Protein 3LOP (pdb70)

Organism: Ralstonia nicotianae (strain ATCC BAA-1114 / GMI1000) (NCBI:txid267608)

CATH classification: 3.40.50.2300 (+1 more: 3.40.50.2300)

InterPro domains:
  IPR028081 Leucine-binding protein domain [PF13458] (44-373)
  IPR028082 Periplasmic binding protein-like I [SSF53822] (43-387)

B-factor: mean 10.68, std 7.7, range [1.0, 39.94]

Structure (mmCIF, N/CA/C/O backbone):
data_3LOP
#
_entry.id   3LOP
#
_cell.length_a   44.110
_cell.length_b   64.739
_cell.length_c   114.085
_cell.angle_alpha   90.00
_cell.angle_beta   90.00
_cell.angle_gamma   90.00
#
_symmetry.space_group_name_H-M   'P 21 21 21'
#
loop_
_entity.id
_entity.type
_entity.pdbx_descrip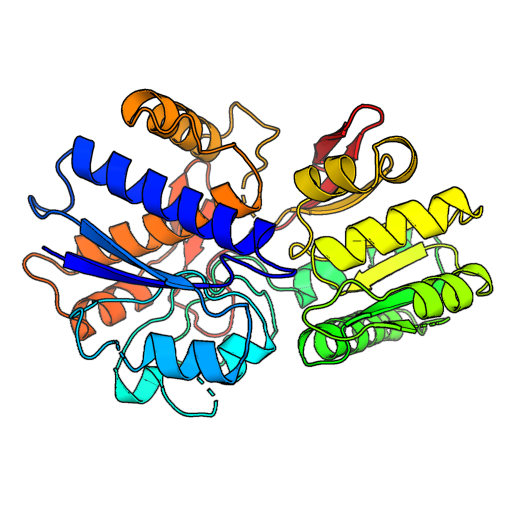tion
1 polymer 'Substrate binding periplasmic protein'
2 non-polymer LEUCINE
3 non-polymer 1,2-ETHANEDIOL
4 non-polymer 'NICKEL (II) ION'
5 non-polymer 'MAGNESIUM ION'
6 non-polymer 'MANGANESE (II) ION'
7 water water
#
loop_
_atom_site.group_PDB
_atom_site.id
_atom_site.type_symbol
_atom_site.label_atom_id
_atom_site.label_alt_id
_atom_site.label_comp_id
_atom_site.label_asym_id
_atom_site.label_entity_id
_atom_site.label_seq_id
_atom_site.pdbx_PDB_ins_code
_atom_site.Cartn_x
_atom_site.Cartn_y
_atom_site.Cartn_z
_atom_site.occupancy
_atom_site.B_iso_or_equiv
_atom_site.auth_seq_id
_atom_site.auth_comp_id
_atom_site.auth_asym_id
_atom_site.auth_atom_id
_atom_site.pdbx_PDB_model_num
ATOM 1 N N . ASP A 1 5 ? 35.280 63.763 9.061 1.00 20.59 35 ASP A N 1
ATOM 2 C CA . ASP A 1 5 ? 34.944 62.639 9.983 1.00 19.69 35 ASP A CA 1
ATOM 3 C C . ASP A 1 5 ? 36.020 61.565 9.921 1.00 17.15 35 ASP A C 1
ATOM 4 O O . ASP A 1 5 ? 36.914 61.613 9.079 1.00 18.53 35 ASP A O 1
ATOM 9 N N . ILE A 1 6 ? 35.924 60.601 10.829 1.00 13.05 36 ILE A N 1
ATOM 10 C CA . ILE A 1 6 ? 36.845 59.472 10.859 1.00 10.49 36 ILE A CA 1
ATOM 11 C C . ILE A 1 6 ? 36.000 58.320 10.329 1.00 8.22 36 ILE A C 1
ATOM 12 O O . ILE A 1 6 ? 34.976 57.976 10.919 1.00 9.29 36 ILE A O 1
ATOM 17 N N . SER A 1 7 ? 36.416 57.735 9.214 1.00 6.28 37 SER A N 1
ATOM 18 C CA . SER A 1 7 ? 35.648 56.652 8.614 1.00 6.29 37 SER A CA 1
ATOM 19 C C . SER A 1 7 ? 36.134 55.249 8.921 1.00 4.81 37 SER A C 1
ATOM 20 O O . SER A 1 7 ? 37.331 55.002 9.076 1.00 6.51 37 SER A O 1
ATOM 23 N N . VAL A 1 8 ? 35.169 54.339 9.006 1.00 4.65 38 VAL A N 1
ATOM 24 C CA . VAL A 1 8 ? 35.411 52.926 9.263 1.00 5.22 38 VAL A CA 1
ATOM 25 C C . VAL A 1 8 ? 34.545 52.190 8.245 1.00 5.24 38 VAL A C 1
ATOM 26 O O . VAL A 1 8 ? 33.426 52.619 7.957 1.00 4.56 38 VAL A O 1
ATOM 30 N N . ILE A 1 9 ? 35.053 51.098 7.686 1.00 4.20 39 ILE A N 1
ATOM 31 C CA . ILE A 1 9 ? 34.274 50.359 6.694 1.00 4.61 39 ILE A CA 1
ATOM 32 C C . ILE A 1 9 ? 33.965 48.918 7.082 1.00 4.68 39 ILE A C 1
ATOM 33 O O . ILE A 1 9 ? 34.614 48.333 7.947 1.00 4.96 39 ILE A O 1
ATOM 38 N N . GLN A 1 10 ? 32.950 48.365 6.428 1.00 5.51 40 GLN A N 1
ATOM 39 C CA . GLN A 1 10 ? 32.525 46.989 6.645 1.00 5.02 40 GLN A CA 1
ATOM 40 C C . GLN A 1 10 ? 32.069 46.391 5.325 1.00 5.36 40 GLN A C 1
ATOM 41 O O . GLN A 1 10 ? 31.385 47.049 4.545 1.00 5.47 40 GLN A O 1
ATOM 47 N N . SER A 1 11 ? 32.465 45.148 5.074 1.00 4.17 41 SER A N 1
ATOM 48 C CA . SER A 1 11 ? 32.010 44.427 3.894 1.00 2.58 41 SER A CA 1
ATOM 49 C C . SER A 1 11 ? 31.446 43.169 4.517 1.00 3.52 41 SER A C 1
ATOM 50 O O . SER A 1 11 ? 32.154 42.453 5.219 1.00 3.87 41 SER A O 1
ATOM 53 N N . LEU A 1 12 ? 30.164 42.917 4.299 1.00 2.60 42 LEU A N 1
ATOM 54 C CA . LEU A 1 12 ? 29.549 41.735 4.868 1.00 3.60 42 LEU A CA 1
ATOM 55 C C . LEU A 1 12 ? 28.266 41.387 4.132 1.00 3.01 42 LEU A C 1
ATOM 56 O O . LEU A 1 12 ? 27.785 42.159 3.298 1.00 2.64 42 LEU A O 1
ATOM 61 N N . PRO A 1 13 ? 27.703 40.207 4.419 1.00 2.90 43 PRO A N 1
ATOM 62 C CA . PRO A 1 13 ? 26.470 39.750 3.771 1.00 4.16 43 PRO A CA 1
ATOM 63 C C . PRO A 1 13 ? 25.214 40.437 4.283 1.00 5.17 43 PRO A C 1
ATOM 64 O O . PRO A 1 13 ? 24.785 40.193 5.410 1.00 5.31 43 PRO A O 1
ATOM 68 N N . LEU A 1 14 ? 24.624 41.287 3.450 1.00 4.85 44 LEU A N 1
ATOM 69 C CA . LEU A 1 14 ? 23.398 41.979 3.825 1.00 5.27 44 LEU A CA 1
ATOM 70 C C . LEU A 1 14 ? 22.213 41.348 3.094 1.00 7.33 44 LEU A C 1
ATOM 71 O O . LEU A 1 14 ? 21.057 41.658 3.373 1.00 8.40 44 LEU A O 1
ATOM 76 N N . SER A 1 15 ? 22.519 40.449 2.162 1.00 6.34 45 SER A N 1
ATOM 77 C CA . SER A 1 15 ? 21.502 39.719 1.413 1.00 7.14 45 SER A CA 1
ATOM 78 C C . SER A 1 15 ? 22.036 38.303 1.208 1.00 7.16 45 SER A C 1
ATOM 79 O O . SER A 1 15 ? 23.225 38.046 1.412 1.00 8.00 45 SER A O 1
ATOM 82 N N . GLY A 1 16 ? 21.164 37.381 0.823 1.00 7.37 46 GLY A N 1
ATOM 83 C CA . GLY A 1 16 ? 21.611 36.016 0.619 1.00 6.42 46 GLY A CA 1
ATOM 84 C C . GLY A 1 16 ? 21.501 35.171 1.874 1.00 5.96 46 GLY A C 1
ATOM 85 O O . GLY A 1 16 ? 20.953 35.607 2.889 1.00 6.74 46 GLY A O 1
ATOM 86 N N . SER A 1 17 ? 22.044 33.959 1.804 1.00 6.14 47 SER A N 1
ATOM 87 C CA . SER A 1 17 ? 21.992 33.006 2.908 1.00 6.89 47 SER A CA 1
ATOM 88 C C . SER A 1 17 ? 22.560 33.485 4.240 1.00 6.05 47 SER A C 1
ATOM 89 O O . SER A 1 17 ? 22.109 33.056 5.305 1.00 7.05 47 SER A O 1
ATOM 92 N N . GLN A 1 18 ? 23.547 34.371 4.179 1.00 5.27 48 GLN A N 1
ATOM 93 C CA . GLN A 1 18 ? 24.192 34.892 5.379 1.00 5.01 48 GLN A CA 1
ATOM 94 C C . GLN A 1 18 ? 23.699 36.268 5.810 1.00 5.09 48 GLN A C 1
ATOM 95 O O . GLN A 1 18 ? 24.276 36.877 6.708 1.00 5.18 48 GLN A O 1
ATOM 101 N N . ALA A 1 19 ? 22.631 36.749 5.181 1.00 5.72 49 ALA A N 1
ATOM 102 C CA . ALA A 1 19 ? 22.083 38.066 5.499 1.00 6.66 49 ALA A CA 1
ATOM 103 C C . ALA A 1 19 ? 21.793 38.283 6.981 1.00 6.12 49 ALA A C 1
ATOM 104 O O . ALA A 1 19 ? 22.082 39.350 7.523 1.00 6.69 49 ALA A O 1
ATOM 106 N N . VAL A 1 20 ? 21.222 37.282 7.641 1.00 6.98 50 VAL A N 1
ATOM 107 C CA . VAL A 1 20 ? 20.895 37.420 9.054 1.00 7.94 50 VAL A CA 1
ATOM 108 C C . VAL A 1 20 ? 22.133 37.745 9.887 1.00 6.80 50 VAL A C 1
ATOM 109 O O . VAL A 1 20 ? 22.092 38.599 10.775 1.00 8.13 50 VAL A O 1
ATOM 113 N N . THR A 1 21 ? 23.237 37.074 9.581 1.00 6.82 51 THR A N 1
ATOM 114 C CA . THR A 1 21 ? 24.486 37.284 10.302 1.00 6.24 51 THR A CA 1
ATOM 115 C C . THR A 1 21 ? 25.121 38.637 9.979 1.00 5.32 51 THR A C 1
ATOM 116 O O . THR A 1 21 ? 25.505 39.383 10.887 1.00 5.14 51 THR A O 1
ATOM 120 N N . GLY A 1 22 ? 25.224 38.954 8.693 1.00 5.28 52 GLY A N 1
ATOM 121 C CA . GLY A 1 22 ? 25.814 40.220 8.294 1.00 3.49 52 GLY A CA 1
ATOM 122 C C . GLY A 1 22 ? 25.039 41.418 8.813 1.00 3.31 52 GLY A C 1
ATOM 123 O O . GLY A 1 22 ? 25.632 42.389 9.285 1.00 3.05 52 GLY A O 1
ATOM 124 N N . ARG A 1 23 ? 23.714 41.358 8.723 1.00 3.20 53 ARG A N 1
ATOM 125 C CA . ARG A 1 23 ? 22.882 42.460 9.192 1.00 3.63 53 ARG A CA 1
ATOM 126 C C . ARG A 1 23 ? 23.076 42.691 10.684 1.00 3.41 53 ARG A C 1
ATOM 127 O O . ARG A 1 23 ? 23.101 43.833 11.138 1.00 4.29 53 ARG A O 1
ATOM 135 N N . ALA A 1 24 ? 23.217 41.609 11.447 1.00 4.54 54 ALA A N 1
ATOM 136 C CA . ALA A 1 24 ? 23.397 41.719 12.894 1.00 4.06 54 ALA A CA 1
ATOM 137 C C . ALA A 1 24 ? 24.738 42.352 13.257 1.00 3.22 54 ALA A C 1
ATOM 138 O O . ALA A 1 24 ? 24.807 43.208 14.141 1.00 3.75 54 ALA A O 1
ATOM 140 N N . LEU A 1 25 ? 25.802 41.927 12.585 1.00 2.72 55 LEU A N 1
ATOM 141 C CA . LEU A 1 25 ? 27.122 42.486 12.853 1.00 2.66 55 LEU A CA 1
ATOM 142 C C . LEU A 1 25 ? 27.130 43.973 12.507 1.00 2.92 55 LEU A C 1
ATOM 143 O O . LEU A 1 25 ? 27.672 44.790 13.250 1.00 4.64 55 LEU A O 1
ATOM 148 N N . ASN A 1 26 ? 26.522 44.325 11.377 1.00 3.61 56 ASN A N 1
ATOM 149 C CA . ASN A 1 26 ? 26.461 45.723 10.979 1.00 3.53 56 ASN A CA 1
ATOM 150 C C . ASN A 1 26 ? 25.605 46.521 11.961 1.00 4.27 56 ASN A C 1
ATOM 151 O O . ASN A 1 26 ? 25.962 47.634 12.343 1.00 4.09 56 ASN A O 1
ATOM 156 N N . ALA A 1 27 ? 24.477 45.951 12.371 1.00 3.66 57 ALA A N 1
ATOM 157 C CA . ALA A 1 27 ? 23.591 46.634 13.307 1.00 3.35 57 ALA A CA 1
ATOM 158 C C . ALA A 1 27 ? 24.296 46.923 14.629 1.00 3.67 57 ALA A C 1
ATOM 159 O O . ALA A 1 27 ? 24.132 47.997 15.205 1.00 3.84 57 ALA A O 1
ATOM 161 N N . GLY A 1 28 ? 25.072 45.961 15.113 1.00 3.15 58 GLY A N 1
ATOM 162 C CA . GLY A 1 28 ? 25.777 46.162 16.364 1.00 2.70 58 GLY A CA 1
ATOM 163 C C . GLY A 1 28 ? 26.856 47.223 16.270 1.00 3.31 58 GLY A C 1
ATOM 164 O O . GLY A 1 28 ? 27.014 48.041 17.175 1.00 2.76 58 GLY A O 1
ATOM 165 N N . ALA A 1 29 ? 27.605 47.214 15.174 1.00 4.02 59 ALA A N 1
ATOM 166 C CA . ALA A 1 29 ? 28.668 48.195 14.991 1.00 3.21 59 ALA A CA 1
ATOM 167 C C . ALA A 1 29 ? 28.073 49.586 14.791 1.00 4.17 59 ALA A C 1
ATOM 168 O O . ALA A 1 29 ? 28.546 50.566 15.372 1.00 4.85 59 ALA A O 1
ATOM 170 N N . ARG A 1 30 ? 27.033 49.668 13.968 1.00 3.87 60 ARG A N 1
ATOM 171 C CA . ARG A 1 30 ? 26.377 50.940 13.698 1.00 4.72 60 ARG A CA 1
ATOM 172 C C . ARG A 1 30 ? 25.795 51.487 14.997 1.00 3.99 60 ARG A C 1
ATOM 173 O O . ARG A 1 30 ? 25.877 52.686 15.270 1.00 5.63 60 ARG A O 1
ATOM 181 N N . LEU A 1 31 ? 25.214 50.604 15.802 1.00 3.00 61 LEU A N 1
ATOM 182 C CA . LEU A 1 31 ? 24.638 51.028 17.069 1.00 3.46 61 LEU A CA 1
ATOM 183 C C . LEU A 1 31 ? 25.716 51.628 17.960 1.00 3.43 61 LEU A C 1
ATOM 184 O O . LEU A 1 31 ? 25.529 52.701 18.541 1.00 3.53 61 LEU A O 1
ATOM 189 N N . TYR A 1 32 ? 26.850 50.942 18.076 1.00 2.53 62 TYR A N 1
ATOM 190 C CA . TYR A 1 32 ? 27.902 51.470 18.927 1.00 2.70 62 TYR A CA 1
ATOM 191 C C . TYR A 1 32 ? 28.395 52.832 18.453 1.00 3.37 62 TYR A C 1
ATOM 192 O O . TYR A 1 32 ? 28.554 53.752 19.254 1.00 3.32 62 TYR A O 1
ATOM 201 N N . PHE A 1 33 ? 28.642 52.971 17.156 1.00 3.57 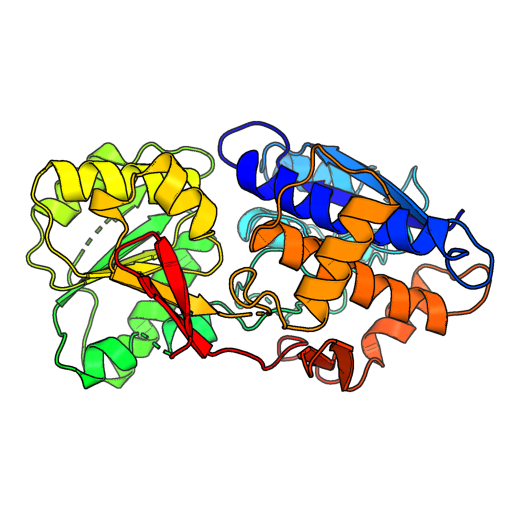63 PHE A N 1
ATOM 202 C CA . PHE A 1 33 ? 29.129 54.246 16.654 1.00 3.40 63 PHE A CA 1
ATOM 203 C C . PHE A 1 33 ? 28.093 55.361 16.770 1.00 4.32 63 PHE A C 1
ATOM 204 O O . PHE A 1 33 ? 28.450 56.499 17.058 1.00 4.42 63 PHE A O 1
ATOM 212 N N . ASP A 1 34 ? 26.816 55.049 16.562 1.00 4.38 64 ASP A N 1
ATOM 213 C CA . ASP A 1 34 ? 25.782 56.075 16.705 1.00 4.73 64 ASP A CA 1
ATOM 214 C C . ASP A 1 34 ? 25.749 56.521 18.166 1.00 4.40 64 ASP A C 1
ATOM 215 O O . ASP A 1 34 ? 25.602 57.700 18.463 1.00 5.23 64 ASP A O 1
ATOM 220 N N . TRP A 1 35 ? 25.888 55.555 19.069 1.00 4.06 65 TRP A N 1
ATOM 221 C CA . TRP A 1 35 ? 25.898 55.794 20.514 1.00 3.27 65 TRP A CA 1
ATOM 222 C C . TRP A 1 35 ? 27.107 56.658 20.877 1.00 3.95 65 TRP A C 1
ATOM 223 O O . TRP A 1 35 ? 26.988 57.642 21.618 1.00 4.12 65 TRP A O 1
ATOM 234 N N . LEU A 1 36 ? 28.266 56.303 20.332 1.00 3.20 66 LEU A N 1
ATOM 235 C CA . LEU A 1 36 ? 29.492 57.051 20.580 1.00 4.89 66 LEU A CA 1
ATOM 236 C C . LEU A 1 36 ? 29.320 58.487 20.088 1.00 4.90 66 LEU A C 1
ATOM 237 O O . LEU A 1 36 ? 29.712 59.441 20.766 1.00 5.45 66 LEU A O 1
ATOM 242 N N . ASN A 1 37 ? 28.739 58.639 18.902 1.00 4.47 67 ASN A N 1
ATOM 243 C CA . ASN A 1 37 ? 28.513 59.966 18.364 1.00 5.06 67 ASN A CA 1
ATOM 244 C C . ASN A 1 37 ? 27.521 60.740 19.239 1.00 5.97 67 ASN A C 1
ATOM 245 O O . ASN A 1 37 ? 27.689 61.907 19.484 1.00 6.59 67 ASN A O 1
ATOM 250 N N . LEU A 1 38 ? 26.481 60.110 19.745 1.00 4.57 68 LEU A N 1
ATOM 251 C CA . LEU A 1 38 ? 25.573 60.870 20.596 1.00 7.36 68 LEU A CA 1
ATOM 252 C C . LEU A 1 38 ? 26.303 61.404 21.832 1.00 6.72 68 LEU A C 1
ATOM 253 O O . LEU A 1 38 ? 25.931 62.437 22.402 1.00 8.65 68 LEU A O 1
ATOM 258 N N . ASN A 1 39 ? 27.343 60.686 22.243 1.00 6.89 69 ASN A N 1
ATOM 259 C CA . ASN A 1 39 ? 28.117 61.050 23.419 1.00 6.38 69 ASN A CA 1
ATOM 260 C C . ASN A 1 39 ? 29.302 61.954 23.125 1.00 7.71 69 ASN A C 1
ATOM 261 O O . ASN A 1 39 ? 30.157 62.147 23.981 1.00 9.67 69 ASN A O 1
ATOM 266 N N . GLY A 1 40 ? 29.376 62.504 21.921 1.00 6.92 70 GLY A N 1
ATOM 267 C CA . GLY A 1 40 ? 30.491 63.390 21.642 1.00 7.01 70 GLY A CA 1
ATOM 268 C C . GLY A 1 40 ? 31.541 62.881 20.675 1.00 8.05 70 GLY A C 1
ATOM 269 O O . GLY A 1 40 ? 32.464 63.618 20.325 1.00 8.34 70 GLY A O 1
ATOM 270 N N . GLY A 1 41 ? 31.400 61.630 20.238 1.00 7.45 71 GLY A N 1
ATOM 271 C CA . GLY A 1 41 ? 32.334 61.058 19.280 1.00 8.99 71 GLY A CA 1
ATOM 272 C C . GLY A 1 41 ? 33.674 60.766 19.884 1.00 9.38 71 GLY A C 1
ATOM 273 O O . GLY A 1 41 ? 33.758 60.452 21.064 1.00 11.11 71 GLY A O 1
ATOM 274 N N . ILE A 1 42 ? 34.721 60.865 19.076 1.00 10.27 72 ILE A N 1
ATOM 275 C CA . ILE A 1 42 ? 36.069 60.606 19.558 1.00 12.93 72 ILE A CA 1
ATOM 276 C C . ILE A 1 42 ? 36.905 61.870 19.436 1.00 14.08 72 ILE A C 1
ATOM 277 O O . ILE A 1 42 ? 37.168 62.346 18.333 1.00 13.83 72 ILE A O 1
ATOM 282 N N . ASN A 1 43 ? 37.321 62.404 20.578 1.00 17.28 73 ASN A N 1
ATOM 283 C CA . ASN A 1 43 ? 38.122 63.621 20.607 1.00 19.44 73 ASN A CA 1
ATOM 284 C C . ASN A 1 43 ? 37.425 64.708 19.788 1.00 18.92 73 ASN A C 1
ATOM 285 O O . ASN A 1 43 ? 38.064 65.454 19.048 1.00 20.36 73 ASN A O 1
ATOM 290 N N . GLY A 1 44 ? 36.102 64.774 19.924 1.00 17.99 74 GLY A N 1
ATOM 291 C CA . GLY A 1 44 ? 35.320 65.768 19.210 1.00 17.03 74 GLY A CA 1
ATOM 292 C C . GLY A 1 44 ? 35.086 65.468 17.741 1.00 16.58 74 GLY A C 1
ATOM 293 O O . GLY A 1 44 ? 34.556 66.304 17.011 1.00 17.83 74 GLY A O 1
ATOM 294 N N . GLU A 1 45 ? 35.470 64.277 17.298 1.00 14.28 75 GLU A N 1
ATOM 295 C CA . GLU A 1 45 ? 35.289 63.915 15.900 1.00 13.69 75 GLU A CA 1
ATOM 296 C C . GLU A 1 45 ? 34.173 62.893 15.705 1.00 11.42 75 GLU A C 1
ATOM 297 O O . GLU A 1 45 ? 33.990 61.996 16.526 1.00 9.84 75 GLU A O 1
ATOM 303 N N . THR A 1 46 ? 33.428 63.053 14.615 1.00 10.25 76 THR A N 1
ATOM 304 C CA . THR A 1 46 ? 32.320 62.163 14.272 1.00 9.00 76 THR A CA 1
ATOM 305 C C . THR A 1 46 ? 32.848 60.913 13.585 1.00 9.33 76 THR A C 1
ATOM 306 O O . THR A 1 46 ? 33.705 60.997 12.707 1.00 10.22 76 THR A O 1
ATOM 310 N N . ILE A 1 47 ? 32.324 59.756 13.974 1.00 7.97 77 ILE A N 1
ATOM 311 C CA . ILE A 1 47 ? 32.734 58.508 13.350 1.00 8.18 77 ILE A CA 1
ATOM 312 C C . ILE A 1 47 ? 31.698 58.157 12.290 1.00 7.09 77 ILE A C 1
ATOM 313 O O . ILE A 1 47 ? 30.496 58.220 12.540 1.00 8.97 77 ILE A O 1
ATOM 318 N N . ARG A 1 48 ? 32.168 57.816 11.096 1.00 5.62 78 ARG A N 1
ATOM 319 C CA . ARG A 1 48 ? 31.269 57.439 10.017 1.00 6.92 78 ARG A CA 1
ATOM 320 C C . ARG A 1 48 ? 31.543 55.998 9.631 1.00 6.18 78 ARG A C 1
ATOM 321 O O . ARG A 1 48 ? 32.666 55.651 9.269 1.00 7.80 78 ARG A O 1
ATOM 329 N N . LEU A 1 49 ? 30.518 55.160 9.726 1.00 4.92 79 LEU A N 1
ATOM 330 C CA . LEU A 1 49 ? 30.646 53.757 9.354 1.00 5.22 79 LEU A CA 1
ATOM 331 C C . LEU A 1 49 ? 30.009 53.567 7.990 1.00 5.29 79 LEU A C 1
ATOM 332 O O . LEU A 1 49 ? 28.841 53.901 7.792 1.00 5.99 79 LEU A O 1
ATOM 337 N N . VAL A 1 50 ? 30.787 53.043 7.049 1.00 4.70 80 VAL A N 1
ATOM 338 C CA . VAL A 1 50 ? 30.305 52.792 5.699 1.00 4.98 80 VAL A CA 1
ATOM 339 C C . VAL A 1 50 ? 30.303 51.281 5.503 1.00 4.54 80 VAL A C 1
ATOM 340 O O . VAL A 1 50 ? 31.317 50.618 5.719 1.00 5.98 80 VAL A O 1
ATOM 344 N N . ALA A 1 51 ? 29.164 50.735 5.098 1.00 3.93 81 ALA A N 1
ATOM 345 C CA . ALA A 1 51 ? 29.053 49.298 4.892 1.00 4.66 81 ALA A CA 1
ATOM 346 C C . ALA A 1 51 ? 28.682 48.971 3.454 1.00 4.07 81 ALA A C 1
ATOM 347 O O . ALA A 1 51 ? 28.121 49.805 2.745 1.00 4.01 81 ALA A O 1
ATOM 349 N N . ARG A 1 52 ? 29.016 47.760 3.020 1.00 4.54 82 ARG A N 1
ATOM 350 C CA . ARG A 1 52 ? 28.681 47.330 1.670 1.00 3.40 82 ARG A CA 1
ATOM 351 C C . ARG A 1 52 ? 28.420 45.836 1.659 1.00 3.30 82 ARG A C 1
ATOM 352 O O . ARG A 1 52 ? 29.155 45.047 2.255 1.00 3.48 82 ARG A O 1
ATOM 360 N N . ASP A 1 53 ? 27.346 45.468 0.977 1.00 3.40 83 ASP A N 1
ATOM 361 C CA . ASP A 1 53 ? 26.917 44.085 0.856 1.00 3.18 83 ASP A CA 1
ATOM 362 C C . ASP A 1 53 ? 27.850 43.306 -0.069 1.00 3.72 83 ASP A C 1
ATOM 363 O O . ASP A 1 53 ? 28.130 43.751 -1.180 1.00 3.88 83 ASP A O 1
ATOM 368 N N . ASP A 1 54 ? 28.358 42.166 0.396 1.00 3.61 84 ASP A N 1
ATOM 369 C CA . ASP A 1 54 ? 29.198 41.337 -0.460 1.00 3.92 84 ASP A CA 1
ATOM 370 C C . ASP A 1 54 ? 28.526 39.996 -0.746 1.00 4.74 84 ASP A C 1
ATOM 371 O O . ASP A 1 54 ? 29.066 39.179 -1.488 1.00 4.88 84 ASP A O 1
ATOM 376 N N . GLU A 1 55 ? 27.340 39.786 -0.171 1.00 4.96 85 GLU A N 1
ATOM 377 C CA . GLU A 1 55 ? 26.579 38.548 -0.375 1.00 6.64 85 GLU A CA 1
ATOM 378 C C . GLU A 1 55 ? 27.419 37.327 -0.003 1.00 6.79 85 GLU A C 1
ATOM 379 O O . GLU A 1 55 ? 27.120 36.205 -0.409 1.00 7.28 85 GLU A O 1
ATOM 385 N N . GLN A 1 56 ? 28.449 37.566 0.804 1.00 5.96 86 GLN A N 1
ATOM 386 C CA . GLN A 1 56 ? 29.418 36.557 1.232 1.00 5.82 86 GLN A CA 1
ATOM 387 C C . GLN A 1 56 ? 30.150 35.938 0.042 1.00 6.56 86 GLN A C 1
ATOM 388 O O . GLN A 1 56 ? 30.720 34.853 0.144 1.00 6.19 86 GLN A O 1
ATOM 394 N N . LYS A 1 57 ? 30.124 36.631 -1.091 1.00 6.38 87 LYS A N 1
ATOM 395 C CA . LYS A 1 57 ? 30.832 36.159 -2.274 1.00 6.30 87 LYS A CA 1
ATOM 396 C C . LYS A 1 57 ? 32.283 36.585 -2.087 1.00 5.84 87 LYS A C 1
ATOM 397 O O . LYS A 1 57 ? 32.578 37.765 -1.921 1.00 6.32 87 LYS A O 1
ATOM 403 N N . ILE A 1 58 ? 33.187 35.612 -2.099 1.00 5.98 88 ILE A N 1
ATOM 404 C CA . ILE A 1 58 ? 34.604 35.877 -1.882 1.00 5.91 88 ILE A CA 1
ATOM 405 C C . ILE A 1 58 ? 35.186 37.003 -2.737 1.00 6.35 88 ILE A C 1
ATOM 406 O O . ILE A 1 58 ? 35.849 37.906 -2.215 1.00 5.78 88 ILE A O 1
ATOM 411 N N . GLU A 1 59 ? 34.943 36.955 -4.043 1.00 6.05 89 GLU A N 1
ATOM 412 C CA . GLU A 1 59 ? 35.462 37.983 -4.937 1.00 8.21 89 GLU A CA 1
ATOM 413 C C . GLU A 1 59 ? 34.862 39.355 -4.655 1.00 6.57 89 GLU A C 1
ATOM 414 O O . GLU A 1 59 ? 35.528 40.376 -4.842 1.00 6.94 89 GLU A O 1
ATOM 420 N N . GLN A 1 60 ? 33.609 39.383 -4.210 1.00 5.48 90 GLN A N 1
ATOM 421 C CA . GLN A 1 60 ? 32.953 40.654 -3.923 1.00 5.11 90 GLN A CA 1
ATOM 422 C C . GLN A 1 60 ? 33.490 41.270 -2.634 1.00 4.27 90 GLN A C 1
ATOM 423 O O . GLN A 1 60 ? 33.534 42.489 -2.504 1.00 5.40 90 GLN A O 1
ATOM 429 N N . THR A 1 61 ? 33.901 40.436 -1.681 1.00 3.99 91 THR A N 1
ATOM 430 C CA . THR A 1 61 ? 34.464 40.962 -0.441 1.00 3.06 91 THR A CA 1
ATOM 431 C C . THR A 1 61 ? 35.753 41.689 -0.822 1.00 3.88 91 THR A C 1
ATOM 432 O O . THR A 1 61 ? 36.015 42.808 -0.372 1.00 3.84 91 THR A O 1
ATOM 436 N N . VAL A 1 62 ? 36.550 41.039 -1.666 1.00 4.28 92 VAL A N 1
ATOM 437 C CA . VAL A 1 62 ? 37.808 41.613 -2.129 1.00 4.44 92 VAL A CA 1
ATOM 438 C C . VAL A 1 62 ? 37.566 42.942 -2.840 1.00 4.92 92 VAL A C 1
ATOM 439 O O . VAL A 1 62 ? 38.206 43.943 -2.523 1.00 5.67 92 VAL A O 1
ATOM 443 N N . ARG A 1 63 ? 36.638 42.959 -3.792 1.00 4.33 93 ARG A N 1
ATOM 444 C CA . ARG A 1 63 ? 36.352 44.189 -4.520 1.00 5.61 93 ARG A CA 1
ATOM 445 C C . ARG A 1 63 ? 35.824 45.286 -3.601 1.00 4.90 93 ARG A C 1
ATOM 446 O O . ARG A 1 63 ? 36.246 46.440 -3.696 1.00 5.86 93 ARG A O 1
ATOM 454 N N . ASN A 1 64 ? 34.905 44.926 -2.709 1.00 4.10 94 ASN A N 1
ATOM 455 C CA . ASN A 1 64 ? 34.335 45.896 -1.781 1.00 4.51 94 ASN A CA 1
ATOM 456 C C . ASN A 1 64 ? 35.398 46.577 -0.931 1.00 3.94 94 ASN A C 1
ATOM 457 O O . ASN A 1 64 ? 35.446 47.804 -0.847 1.00 4.88 94 ASN A O 1
ATOM 462 N N . VAL A 1 65 ? 36.254 45.780 -0.299 1.00 3.80 95 VAL A N 1
ATOM 463 C CA . VAL A 1 65 ? 37.283 46.347 0.558 1.00 4.42 95 VAL A CA 1
ATOM 464 C C . VAL A 1 65 ? 38.258 47.235 -0.206 1.00 4.47 95 VAL A C 1
ATOM 465 O O . VAL A 1 65 ? 38.582 48.328 0.245 1.00 5.47 95 VAL A O 1
ATOM 469 N N . ARG A 1 66 ? 38.715 46.778 -1.367 1.00 4.43 96 ARG A N 1
ATOM 470 C CA . ARG A 1 66 ? 39.641 47.580 -2.160 1.00 5.55 96 ARG A CA 1
ATOM 471 C C . ARG A 1 66 ? 38.981 48.899 -2.567 1.00 7.09 96 ARG A C 1
ATOM 472 O O . ARG A 1 66 ? 39.580 49.966 -2.426 1.00 6.85 96 ARG A O 1
ATOM 480 N N . ASP A 1 67 ? 37.750 48.825 -3.067 1.00 6.72 97 ASP A N 1
ATOM 481 C CA . ASP A 1 67 ? 37.031 50.030 -3.475 1.00 8.54 97 ASP A CA 1
ATOM 482 C C . ASP A 1 67 ? 36.815 50.995 -2.312 1.00 7.99 97 ASP A C 1
ATOM 483 O O . ASP A 1 67 ? 37.104 52.189 -2.426 1.00 8.28 97 ASP A O 1
ATOM 496 N N . ALA A 1 69 ? 38.425 51.165 0.534 1.00 6.46 99 ALA A N 1
ATOM 497 C CA . ALA A 1 69 ? 39.685 51.636 1.101 1.00 8.64 99 ALA A CA 1
ATOM 498 C C . ALA A 1 69 ? 40.221 52.839 0.337 1.00 11.01 99 ALA A C 1
ATOM 499 O O . ALA A 1 69 ? 40.948 53.666 0.886 1.00 12.62 99 ALA A O 1
ATOM 501 N N . ARG A 1 70 ? 39.854 52.935 -0.935 1.00 9.48 100 ARG A N 1
ATOM 502 C CA . ARG A 1 70 ? 40.322 54.025 -1.779 1.00 11.02 100 ARG A CA 1
ATOM 503 C C . ARG A 1 70 ? 39.420 55.250 -1.791 1.00 11.63 100 ARG A C 1
ATOM 504 O O . ARG A 1 70 ? 39.903 56.381 -1.850 1.00 13.55 100 ARG A O 1
ATOM 512 N N . VAL A 1 71 ? 38.114 55.026 -1.726 1.00 10.22 101 VAL A N 1
ATOM 513 C CA . VAL A 1 71 ? 37.150 56.118 -1.775 1.00 12.29 101 VAL A CA 1
ATOM 514 C C . VAL A 1 71 ? 36.682 56.674 -0.432 1.00 12.24 101 VAL A C 1
ATOM 515 O O . VAL A 1 71 ? 36.473 57.882 -0.298 1.00 13.62 101 VAL A O 1
ATOM 519 N N . ASP A 1 72 ? 36.525 55.810 0.563 1.00 12.12 102 ASP A N 1
ATOM 520 C CA . ASP A 1 72 ? 36.032 56.261 1.860 1.00 13.32 102 ASP A CA 1
ATOM 521 C C . ASP A 1 72 ? 37.058 56.696 2.905 1.00 14.96 102 ASP A C 1
ATOM 522 O O . ASP A 1 72 ? 36.685 57.046 4.024 1.00 15.20 102 ASP A O 1
ATOM 527 N N . ASN A 1 73 ? 38.338 56.685 2.544 1.00 16.68 103 ASN A N 1
ATOM 528 C CA . ASN A 1 73 ? 39.405 57.091 3.465 1.00 17.75 103 ASN A CA 1
ATOM 529 C C . ASN A 1 73 ? 39.231 56.502 4.868 1.00 15.59 103 ASN A C 1
ATOM 530 O O . ASN A 1 73 ? 39.290 57.224 5.863 1.00 16.55 103 ASN A O 1
ATOM 535 N N . PRO A 1 74 ? 39.021 55.183 4.969 1.00 13.38 104 PRO A N 1
ATOM 536 C CA . PRO A 1 74 ? 38.843 54.566 6.286 1.00 10.67 104 PRO A CA 1
ATOM 537 C C . PRO A 1 74 ? 40.147 54.342 7.043 1.00 9.74 104 PRO A C 1
ATOM 538 O O . PRO A 1 74 ? 41.214 54.223 6.441 1.00 9.81 104 PRO A O 1
ATOM 542 N N . VAL A 1 75 ? 40.055 54.282 8.368 1.00 7.46 105 VAL A N 1
ATOM 543 C CA . VAL A 1 75 ? 41.229 54.030 9.191 1.00 6.15 105 VAL A CA 1
ATOM 544 C C . VAL A 1 75 ? 41.277 52.551 9.559 1.00 4.50 105 VAL A C 1
ATOM 545 O O . VAL A 1 75 ? 42.291 52.055 10.039 1.00 4.45 105 VAL A O 1
ATOM 549 N N . ALA A 1 76 ? 40.175 51.846 9.321 1.00 4.24 106 ALA A N 1
ATOM 550 C CA . ALA A 1 76 ? 40.109 50.425 9.632 1.00 4.05 106 ALA A CA 1
ATOM 551 C C . ALA A 1 76 ? 38.878 49.762 9.025 1.00 4.17 106 ALA A C 1
ATOM 552 O O . ALA A 1 76 ? 37.935 50.438 8.603 1.00 4.62 106 ALA A O 1
ATOM 554 N N . LEU A 1 77 ? 38.919 48.432 8.985 1.00 2.31 107 LEU A N 1
ATOM 555 C CA . LEU A 1 77 ? 37.848 47.581 8.467 1.00 3.90 107 LEU A CA 1
ATOM 556 C C . LEU A 1 77 ? 37.329 46.739 9.637 1.00 5.22 107 LEU A C 1
ATOM 557 O O . LEU A 1 77 ? 38.115 46.270 10.461 1.00 5.78 107 LEU A O 1
ATOM 562 N N . LEU A 1 78 ? 36.013 46.544 9.704 1.00 5.67 108 LEU A N 1
ATOM 563 C CA . LEU A 1 78 ? 35.394 45.776 10.786 1.00 6.62 108 LEU A CA 1
ATOM 564 C C . LEU A 1 78 ? 34.600 44.543 10.373 1.00 6.19 108 LEU A C 1
ATOM 565 O O . LEU A 1 78 ? 33.964 44.516 9.321 1.00 7.02 108 LEU A O 1
ATOM 570 N N . THR A 1 79 ? 34.646 43.539 11.245 1.00 7.15 109 THR A N 1
ATOM 571 C CA . THR A 1 79 ? 33.898 42.284 11.143 1.00 6.33 109 THR A CA 1
ATOM 572 C C . THR A 1 79 ? 33.513 41.673 9.794 1.00 6.77 109 THR A C 1
ATOM 573 O O . THR A 1 79 ? 32.326 41.522 9.493 1.00 7.57 109 THR A O 1
ATOM 577 N N . VAL A 1 80 ? 34.498 41.299 8.988 1.00 5.83 110 VAL A N 1
ATOM 578 C CA . VAL A 1 80 ? 34.197 40.665 7.711 1.00 5.52 110 VAL A CA 1
ATOM 579 C C . VAL A 1 80 ? 33.726 39.242 8.016 1.00 5.29 110 VAL A C 1
ATOM 580 O O . VAL A 1 80 ? 34.272 38.571 8.897 1.00 5.17 110 VAL A O 1
ATOM 584 N N . VAL A 1 81 ? 32.708 38.789 7.294 1.00 3.90 111 VAL A N 1
ATOM 585 C CA . VAL A 1 81 ? 32.142 37.459 7.501 1.00 4.28 111 VAL A CA 1
ATOM 586 C C . VAL A 1 81 ? 32.658 36.422 6.509 1.00 3.24 111 VAL A C 1
ATOM 587 O O . VAL A 1 81 ? 32.799 36.703 5.319 1.00 4.66 111 VAL A O 1
ATOM 591 N N . GLY A 1 82 ? 32.935 35.222 7.012 1.00 3.83 112 GLY A N 1
ATOM 592 C CA . GLY A 1 82 ? 33.400 34.145 6.159 1.00 4.02 112 GLY A CA 1
ATOM 593 C C . GLY A 1 82 ? 34.888 33.873 6.202 1.00 3.27 112 GLY A C 1
ATOM 594 O O . GLY A 1 82 ? 35.696 34.735 5.854 1.00 3.59 112 GLY A O 1
ATOM 595 N N . THR A 1 83 ? 35.253 32.669 6.628 1.00 2.29 113 THR A N 1
ATOM 596 C CA . THR A 1 83 ? 36.655 32.284 6.690 1.00 3.39 113 THR A CA 1
ATOM 597 C C . THR A 1 83 ? 37.288 32.428 5.311 1.00 3.20 113 THR A C 1
ATOM 598 O O . THR A 1 83 ? 38.384 32.975 5.179 1.00 4.30 113 THR A O 1
ATOM 602 N N . ALA A 1 84 ? 36.596 31.942 4.283 1.00 3.14 114 ALA A N 1
ATOM 603 C CA . ALA A 1 84 ? 37.123 32.026 2.923 1.00 3.46 114 ALA A CA 1
ATOM 604 C C . ALA A 1 84 ? 37.253 33.475 2.467 1.00 3.96 114 ALA A C 1
ATOM 605 O O . ALA A 1 84 ? 38.198 33.831 1.764 1.00 5.22 114 ALA A O 1
ATOM 607 N N . ASN A 1 85 ? 36.305 34.311 2.877 1.00 4.37 115 ASN A N 1
ATOM 608 C CA . ASN A 1 85 ? 36.315 35.716 2.497 1.00 3.92 115 ASN A CA 1
ATOM 609 C C . ASN A 1 85 ? 37.508 36.455 3.090 1.00 3.67 115 ASN A C 1
ATOM 610 O O . ASN A 1 85 ? 38.201 37.188 2.390 1.00 3.45 115 ASN A O 1
ATOM 615 N N . VAL A 1 86 ? 37.756 36.258 4.379 1.00 4.14 116 VAL A N 1
ATOM 616 C CA . VAL A 1 86 ? 38.879 36.926 5.013 1.00 4.45 116 VAL A CA 1
ATOM 617 C C . VAL A 1 86 ? 40.201 36.375 4.490 1.00 4.44 116 VAL A C 1
ATOM 618 O O . VAL A 1 86 ? 41.141 37.131 4.265 1.00 4.20 116 VAL A O 1
ATOM 622 N N . GLU A 1 87 ? 40.276 35.063 4.291 1.00 5.13 117 GLU A N 1
ATOM 623 C CA . GLU A 1 87 ? 41.513 34.476 3.789 1.00 5.13 117 GLU A CA 1
ATOM 624 C C . GLU A 1 87 ? 41.850 35.020 2.402 1.00 5.62 117 GLU A C 1
ATOM 625 O O . GLU A 1 87 ? 43.024 35.124 2.046 1.00 6.54 117 GLU A O 1
ATOM 631 N N . ALA A 1 88 ? 40.829 35.386 1.629 1.00 4.92 118 ALA A N 1
ATOM 632 C CA . ALA A 1 88 ? 41.065 35.952 0.302 1.00 5.02 118 ALA A CA 1
ATOM 633 C C . ALA A 1 88 ? 41.641 37.361 0.464 1.00 6.00 118 ALA A C 1
ATOM 634 O O . ALA A 1 88 ? 42.547 37.761 -0.267 1.00 7.27 118 ALA A O 1
ATOM 636 N N . LEU A 1 89 ? 41.121 38.119 1.425 1.00 5.59 119 LEU A N 1
ATOM 637 C CA . LEU A 1 89 ? 41.637 39.465 1.661 1.00 5.39 119 LEU A CA 1
ATOM 638 C C . LEU A 1 89 ? 43.113 39.390 2.032 1.00 6.40 119 LEU A C 1
ATOM 639 O O . LEU A 1 89 ? 43.904 40.250 1.647 1.00 8.63 119 LEU A O 1
ATOM 652 N N . ARG A 1 91 ? 45.291 36.588 1.433 1.00 10.01 121 ARG A N 1
ATOM 653 C CA . ARG A 1 91 ? 46.000 35.981 0.312 1.00 12.42 121 ARG A CA 1
ATOM 654 C C . ARG A 1 91 ? 46.219 36.919 -0.871 1.00 11.57 121 ARG A C 1
ATOM 655 O O . ARG A 1 91 ? 47.313 36.972 -1.437 1.00 12.55 121 ARG A O 1
ATOM 663 N N . GLU A 1 92 ? 45.178 37.653 -1.247 1.00 10.18 122 GLU A N 1
ATOM 664 C CA . GLU A 1 92 ? 45.268 38.565 -2.379 1.00 10.48 122 GLU A CA 1
ATOM 665 C C . GLU A 1 92 ? 45.933 39.901 -2.047 1.00 10.93 122 GLU A C 1
ATOM 666 O O . GLU A 1 92 ? 46.063 40.768 -2.911 1.00 12.79 122 GLU A O 1
ATOM 672 N N . GLY A 1 93 ? 46.352 40.053 -0.794 1.00 10.05 123 GLY A N 1
ATOM 673 C CA . GLY A 1 93 ? 47.034 41.264 -0.369 1.00 7.94 123 GLY A CA 1
ATOM 674 C C . GLY A 1 93 ? 46.229 42.550 -0.363 1.00 8.12 123 GLY A C 1
ATOM 675 O O . GLY A 1 93 ? 46.798 43.637 -0.471 1.00 6.67 123 GLY A O 1
ATOM 676 N N . VAL A 1 94 ? 44.913 42.441 -0.222 1.00 6.53 124 VAL A N 1
ATOM 677 C CA . VAL A 1 94 ? 44.059 43.621 -0.209 1.00 6.66 124 VAL A CA 1
ATOM 678 C C . VAL A 1 94 ? 44.330 44.504 1.007 1.00 5.33 124 VAL A C 1
ATOM 679 O O . VAL A 1 94 ? 44.426 45.728 0.891 1.00 5.33 124 VAL A O 1
ATOM 683 N N . LEU A 1 95 ? 44.450 43.884 2.176 1.00 4.32 125 LEU A N 1
ATOM 684 C CA . LEU A 1 95 ? 44.705 44.645 3.391 1.00 4.24 125 LEU A CA 1
ATOM 685 C C . LEU A 1 95 ? 46.100 45.258 3.362 1.00 3.98 125 LEU A C 1
ATOM 686 O O . LEU A 1 95 ? 46.288 46.401 3.770 1.00 3.83 125 LEU A O 1
ATOM 691 N N . ALA A 1 96 ? 47.075 44.496 2.875 1.00 4.22 126 ALA A N 1
ATOM 692 C CA . ALA A 1 96 ? 48.451 44.980 2.802 1.00 3.71 126 ALA A CA 1
ATOM 693 C C . ALA A 1 96 ? 48.557 46.189 1.880 1.00 4.32 126 ALA A C 1
ATOM 694 O O . ALA A 1 96 ? 49.275 47.145 2.167 1.00 4.22 126 ALA A O 1
ATOM 696 N N . GLU A 1 97 ? 47.838 46.133 0.768 1.00 3.85 127 GLU A N 1
ATOM 697 C CA . GLU A 1 97 ? 47.856 47.210 -0.210 1.00 3.96 127 GLU A CA 1
ATOM 698 C C . GLU A 1 97 ? 47.287 48.504 0.361 1.00 4.57 127 GLU A C 1
ATOM 699 O O . GLU A 1 97 ? 47.796 49.595 0.094 1.00 4.51 127 GLU A O 1
ATOM 705 N N . ALA A 1 98 ? 46.234 48.376 1.159 1.00 3.37 128 ALA A N 1
ATOM 706 C CA . ALA A 1 98 ? 45.594 49.536 1.756 1.00 4.14 128 ALA A CA 1
ATOM 707 C C . ALA A 1 98 ? 46.154 49.870 3.138 1.00 4.86 128 ALA A C 1
ATOM 708 O O . ALA A 1 98 ? 45.818 50.907 3.702 1.00 6.01 128 ALA A O 1
ATOM 710 N N . ARG A 1 99 ? 47.012 48.999 3.669 1.00 5.03 129 ARG A N 1
ATOM 711 C CA . ARG A 1 99 ? 47.570 49.185 5.011 1.00 4.33 129 ARG A CA 1
ATOM 712 C C . ARG A 1 99 ? 46.392 49.379 5.955 1.00 4.80 129 ARG A C 1
ATOM 713 O O . ARG A 1 99 ? 46.442 50.178 6.888 1.00 5.48 129 ARG A O 1
ATOM 721 N N . LEU A 1 100 ? 45.336 48.617 5.706 1.00 4.63 130 LEU A N 1
ATOM 722 C CA . LEU A 1 100 ? 44.108 48.715 6.480 1.00 4.27 130 LEU A CA 1
ATOM 723 C C . LEU A 1 100 ? 43.925 47.594 7.491 1.00 4.59 130 LEU A C 1
ATOM 724 O O . LEU A 1 100 ? 43.811 46.428 7.122 1.00 5.66 130 LEU A O 1
ATOM 729 N N . PRO A 1 101 ? 43.889 47.935 8.787 1.00 4.39 131 PRO A N 1
ATOM 730 C CA . PRO A 1 101 ? 43.708 46.891 9.796 1.00 5.22 131 PRO A CA 1
ATOM 731 C C . PRO A 1 101 ? 42.282 46.347 9.785 1.00 4.73 131 PRO A C 1
ATOM 732 O O . PRO A 1 101 ? 41.322 47.098 9.605 1.00 5.51 131 PRO A O 1
ATOM 736 N N . LEU A 1 102 ? 42.160 45.034 9.944 1.00 3.40 132 LEU A N 1
ATOM 737 C CA . LEU A 1 102 ? 40.862 44.371 9.992 1.00 4.61 132 LEU A CA 1
ATOM 738 C C . LEU A 1 102 ? 40.655 43.982 11.451 1.00 3.76 132 LEU A C 1
ATOM 739 O O . LEU A 1 102 ? 41.297 43.062 11.954 1.00 3.38 132 LEU A O 1
ATOM 744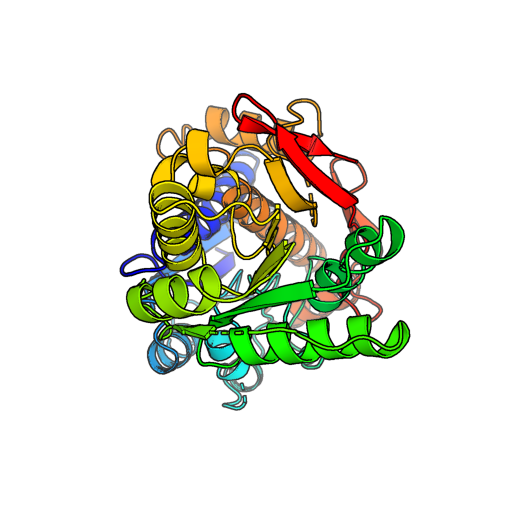 N N . VAL A 1 103 ? 39.761 44.699 12.124 1.00 2.58 133 VAL A N 1
ATOM 745 C CA . VAL A 1 103 ? 39.488 44.453 13.531 1.00 3.11 133 VAL A CA 1
ATOM 746 C C . VAL A 1 103 ? 38.270 43.567 13.724 1.00 3.12 133 VAL A C 1
ATOM 747 O O . VAL A 1 103 ? 37.204 43.822 13.165 1.00 3.69 133 VAL A O 1
ATOM 751 N N . GLY A 1 104 ? 38.451 42.507 14.502 1.00 3.02 134 GLY A N 1
ATOM 752 C CA . GLY A 1 104 ? 37.356 41.603 14.792 1.00 3.79 134 GLY A CA 1
ATOM 753 C C . GLY A 1 104 ? 36.740 40.831 13.644 1.00 3.00 134 GLY A C 1
ATOM 754 O O . GLY A 1 104 ? 35.520 40.854 13.485 1.00 3.85 134 GLY A O 1
ATOM 755 N N . PRO A 1 105 ? 37.543 40.149 12.816 1.00 3.91 135 PRO A N 1
ATOM 756 C CA . PRO A 1 105 ? 36.940 39.391 11.717 1.00 3.78 135 PRO A CA 1
ATOM 757 C C . PRO A 1 105 ? 35.912 38.449 12.349 1.00 3.88 135 PRO A C 1
ATOM 758 O O . PRO A 1 105 ? 36.172 37.855 13.399 1.00 4.35 135 PRO A O 1
ATOM 762 N N . ALA A 1 106 ? 34.748 38.327 11.721 1.00 3.89 136 ALA A N 1
ATOM 763 C CA . ALA A 1 106 ? 33.671 37.497 12.259 1.00 5.38 136 ALA A CA 1
ATOM 764 C C . ALA A 1 106 ? 33.847 35.991 12.081 1.00 5.83 136 ALA A C 1
ATOM 765 O O . ALA A 1 106 ? 32.873 35.255 11.921 1.00 8.26 136 ALA A O 1
ATOM 767 N N . THR A 1 107 ? 35.094 35.539 12.123 1.00 6.36 137 THR A N 1
ATOM 768 C CA . THR A 1 107 ? 35.422 34.126 11.988 1.00 5.88 137 THR A CA 1
ATOM 769 C C . THR A 1 107 ? 36.558 33.812 12.952 1.00 6.89 137 THR A C 1
ATOM 770 O O . THR A 1 107 ? 37.455 34.630 13.148 1.00 5.96 137 THR A O 1
ATOM 774 N N . GLY A 1 108 ? 36.509 32.632 13.562 1.00 4.55 138 GLY A N 1
ATOM 775 C CA . GLY A 1 108 ? 37.551 32.242 14.494 1.00 5.94 138 GLY A CA 1
ATOM 776 C C . GLY A 1 108 ? 38.559 31.281 13.886 1.00 5.53 138 GLY A C 1
ATOM 777 O O . GLY A 1 108 ? 39.215 30.526 14.601 1.00 4.75 138 GLY A O 1
ATOM 778 N N . ALA A 1 109 ? 38.690 31.307 12.563 1.00 4.03 139 ALA A N 1
ATOM 779 C CA . ALA A 1 109 ? 39.629 30.421 11.880 1.00 5.26 139 ALA A CA 1
ATOM 780 C C . ALA A 1 109 ? 41.048 30.589 12.417 1.00 5.45 139 ALA A C 1
ATOM 781 O O . ALA A 1 109 ? 41.435 31.674 12.851 1.00 5.78 139 ALA A O 1
ATOM 783 N N . SER A 1 110 ? 41.825 29.510 12.369 1.00 6.16 140 SER A N 1
ATOM 784 C CA . SER A 1 110 ? 43.197 29.532 12.865 1.00 7.23 140 SER A CA 1
ATOM 785 C C . SER A 1 110 ? 44.084 30.508 12.099 1.00 7.61 140 SER A C 1
ATOM 786 O O . SER A 1 110 ? 45.072 31.010 12.631 1.00 8.49 140 SER A O 1
ATOM 789 N N . SER A 1 111 ? 43.721 30.777 10.852 1.00 6.45 141 SER A N 1
ATOM 790 C CA . SER A 1 111 ? 44.494 31.686 10.020 1.00 6.19 141 SER A CA 1
ATOM 791 C C . SER A 1 111 ? 44.358 33.147 10.432 1.00 6.37 141 SER A C 1
ATOM 792 O O . SER A 1 111 ? 45.134 33.989 9.985 1.00 6.94 141 SER A O 1
ATOM 803 N N . THR A 1 113 ? 45.191 34.562 13.059 1.00 7.53 143 THR A N 1
ATOM 804 C CA . THR A 1 113 ? 46.323 35.024 13.858 1.00 9.80 143 THR A CA 1
ATOM 805 C C . THR A 1 113 ? 47.637 34.987 13.081 1.00 11.17 143 THR A C 1
ATOM 806 O O . THR A 1 113 ? 48.715 34.992 13.678 1.00 14.14 143 THR A O 1
ATOM 810 N N . THR A 1 114 ? 47.552 34.975 11.755 1.00 11.01 144 THR A N 1
ATOM 811 C CA . THR A 1 114 ? 48.755 34.904 10.927 1.00 11.96 144 THR A CA 1
ATOM 812 C C . THR A 1 114 ? 49.003 36.085 9.990 1.00 12.61 144 THR A C 1
ATOM 813 O O . THR A 1 114 ? 49.830 35.988 9.082 1.00 13.64 144 THR A O 1
ATOM 817 N N . ASP A 1 115 ? 48.302 37.195 10.199 1.00 10.97 145 ASP A N 1
ATOM 818 C CA . ASP A 1 115 ? 48.484 38.364 9.342 1.00 10.26 145 ASP A CA 1
ATOM 819 C C . ASP A 1 115 ? 48.646 39.625 10.188 1.00 8.69 145 ASP A C 1
ATOM 820 O O . ASP A 1 115 ? 47.800 39.931 11.028 1.00 8.47 145 ASP A O 1
ATOM 825 N N . PRO A 1 116 ? 49.727 40.388 9.961 1.00 9.31 146 PRO A N 1
ATOM 826 C CA . PRO A 1 116 ? 49.977 41.613 10.727 1.00 8.70 146 PRO A CA 1
ATOM 827 C C . PRO A 1 116 ? 48.846 42.640 10.742 1.00 7.55 146 PRO A C 1
ATOM 828 O O . PRO A 1 116 ? 48.763 43.457 11.660 1.00 7.22 146 PRO A O 1
ATOM 832 N N . LEU A 1 117 ? 47.978 42.603 9.734 1.00 5.18 147 LEU A N 1
ATOM 833 C CA . LEU A 1 117 ? 46.871 43.552 9.669 1.00 5.17 147 LEU A CA 1
ATOM 834 C C . LEU A 1 117 ? 45.533 43.002 10.150 1.00 4.29 147 LEU A C 1
ATOM 835 O O . LEU A 1 117 ? 44.530 43.717 10.139 1.00 4.68 147 LEU A O 1
ATOM 840 N N . VAL A 1 118 ? 45.511 41.741 10.570 1.00 4.29 148 VAL A N 1
ATOM 841 C CA . VAL A 1 118 ? 44.271 41.146 11.058 1.00 4.62 148 VAL A CA 1
ATOM 842 C C . VAL A 1 118 ? 44.319 41.032 12.576 1.00 4.35 148 VAL A C 1
ATOM 843 O O . VAL A 1 118 ? 45.259 40.470 13.141 1.00 4.74 148 VAL A O 1
ATOM 847 N N . PHE A 1 119 ? 43.294 41.576 13.229 1.00 3.96 149 PHE A N 1
ATOM 848 C CA . PHE A 1 119 ? 43.207 41.579 14.684 1.00 3.03 149 PHE A CA 1
ATOM 849 C C . PHE A 1 119 ? 42.004 40.807 15.219 1.00 3.74 149 PHE A C 1
ATOM 850 O O . PHE A 1 119 ? 40.959 41.391 15.522 1.00 3.33 149 PHE A O 1
ATOM 858 N N . PRO A 1 120 ? 42.136 39.477 15.340 1.00 3.53 150 PRO A N 1
ATOM 859 C CA . PRO A 1 120 ? 41.033 38.660 15.849 1.00 3.29 150 PRO A CA 1
ATOM 860 C C . PRO A 1 120 ? 40.769 38.982 17.313 1.00 3.63 150 PRO A C 1
ATOM 861 O O . PRO A 1 120 ? 41.705 39.144 18.101 1.00 4.26 150 PRO A O 1
ATOM 865 N N . ILE A 1 121 ? 39.495 39.076 17.675 1.00 3.29 151 ILE A N 1
ATOM 866 C CA . ILE A 1 121 ? 39.129 39.371 19.052 1.00 3.81 151 ILE A CA 1
ATOM 867 C C . ILE A 1 121 ? 38.669 38.121 19.797 1.00 4.00 151 ILE A C 1
ATOM 868 O O . ILE A 1 121 ? 39.282 37.713 20.780 1.00 5.10 151 ILE A O 1
ATOM 873 N N . LYS A 1 122 ? 37.604 37.498 19.311 1.00 5.03 152 LYS A N 1
ATOM 874 C CA . LYS A 1 122 ? 37.061 36.327 19.987 1.00 4.60 152 LYS A CA 1
ATOM 875 C C . LYS A 1 122 ? 37.944 35.084 19.990 1.00 4.58 152 LYS A C 1
ATOM 876 O O . LYS A 1 122 ? 38.774 34.882 19.096 1.00 4.94 152 LYS A O 1
ATOM 882 N N . ALA A 1 123 ? 37.764 34.265 21.024 1.00 4.40 153 ALA A N 1
ATOM 883 C CA . ALA A 1 123 ? 38.499 33.013 21.153 1.00 4.35 153 ALA A CA 1
ATOM 884 C C . ALA A 1 123 ? 38.265 32.255 19.850 1.00 4.98 153 ALA A C 1
ATOM 885 O O . ALA A 1 123 ? 37.191 32.354 19.254 1.00 5.34 153 ALA A O 1
ATOM 887 N N . SER A 1 124 ? 39.272 31.498 19.424 1.00 4.35 154 SER A N 1
ATOM 888 C CA . SER A 1 124 ? 39.241 30.763 18.158 1.00 3.85 154 SER A CA 1
ATOM 889 C C . SER A 1 124 ? 38.341 29.534 18.073 1.00 3.85 154 SER A C 1
ATOM 890 O O . SER A 1 124 ? 37.877 29.008 19.082 1.00 4.04 154 SER A O 1
ATOM 893 N N . TYR A 1 125 ? 38.118 29.071 16.845 1.00 4.16 155 TYR A N 1
ATOM 894 C CA . TYR A 1 125 ? 37.311 27.879 16.616 1.00 4.31 155 TYR A CA 1
ATOM 895 C C . TYR A 1 125 ? 37.972 26.673 17.270 1.00 5.50 155 TYR A C 1
ATOM 896 O O . TYR A 1 125 ? 37.289 25.800 17.806 1.00 5.29 155 TYR A O 1
ATOM 905 N N . GLN A 1 126 ? 39.301 26.616 17.219 1.00 5.31 156 GLN A N 1
ATOM 906 C CA . GLN A 1 126 ? 40.008 25.492 17.822 1.00 6.07 156 GLN A CA 1
ATOM 907 C C . GLN A 1 126 ? 39.780 25.466 19.330 1.00 5.32 156 GLN A C 1
ATOM 908 O O . GLN A 1 126 ? 39.630 24.399 19.918 1.00 5.99 156 GLN A O 1
ATOM 914 N N . GLN A 1 127 ? 39.750 26.639 19.957 1.00 4.98 157 GLN A N 1
ATOM 915 C CA . GLN A 1 127 ? 39.504 26.697 21.392 1.00 5.15 157 GLN A CA 1
ATOM 916 C C . GLN A 1 127 ? 38.091 26.199 21.676 1.00 5.00 157 GLN A C 1
ATOM 917 O O . GLN A 1 127 ? 37.870 25.472 22.643 1.00 5.28 157 GLN A O 1
ATOM 923 N N . GLU A 1 128 ? 37.140 26.596 20.831 1.00 4.78 158 GLU A N 1
ATOM 924 C CA . GLU A 1 128 ? 35.747 26.179 20.979 1.00 5.38 158 GLU A CA 1
ATOM 925 C C . GLU A 1 128 ? 35.637 24.662 20.841 1.00 4.77 158 GLU A C 1
ATOM 926 O O . GLU A 1 128 ? 34.998 23.993 21.657 1.00 5.00 158 GLU A O 1
ATOM 932 N N . ILE A 1 129 ? 36.263 24.130 19.796 1.00 5.15 159 ILE A N 1
ATOM 933 C CA . ILE A 1 129 ? 36.235 22.701 19.522 1.00 5.28 159 ILE A CA 1
ATOM 934 C C . ILE A 1 129 ? 36.890 21.897 20.641 1.00 5.76 159 ILE A C 1
ATOM 935 O O . ILE A 1 129 ? 36.333 20.900 21.104 1.00 6.38 159 ILE A O 1
ATOM 940 N N . ASP A 1 130 ? 38.065 22.329 21.086 1.00 6.04 160 ASP A N 1
ATOM 941 C CA . ASP A 1 130 ? 38.743 21.627 22.170 1.00 7.45 160 ASP A CA 1
ATOM 942 C C . ASP A 1 130 ? 37.838 21.535 23.392 1.00 7.01 160 ASP A C 1
ATOM 943 O O . ASP A 1 130 ? 37.639 20.459 23.956 1.00 7.55 160 ASP A O 1
ATOM 948 N N . LYS A 1 131 ? 37.282 22.668 23.799 1.00 7.24 161 LYS A N 1
ATOM 949 C CA . LYS A 1 131 ? 36.426 22.700 24.977 1.00 7.59 161 LYS A CA 1
ATOM 950 C C . LYS A 1 131 ? 35.167 21.841 24.845 1.00 7.43 161 LYS A C 1
ATOM 951 O O . LYS A 1 131 ? 34.868 21.040 25.730 1.00 8.10 161 LYS A O 1
ATOM 965 N N . ILE A 1 133 ? 34.381 19.392 22.458 1.00 7.22 163 ILE A N 1
ATOM 966 C CA . ILE A 1 133 ? 34.641 17.990 22.172 1.00 7.18 163 ILE A CA 1
ATOM 967 C C . ILE A 1 133 ? 35.203 17.270 23.394 1.00 7.68 163 ILE A C 1
ATOM 968 O O . ILE A 1 133 ? 34.799 16.149 23.698 1.00 8.13 163 ILE A O 1
ATOM 973 N N . THR A 1 134 ? 36.117 17.916 24.109 1.00 7.19 164 THR A N 1
ATOM 974 C CA . THR A 1 134 ? 36.690 17.292 25.296 1.00 8.26 164 THR A CA 1
ATOM 975 C C . THR A 1 134 ? 35.600 17.045 26.336 1.00 7.92 164 THR A C 1
ATOM 976 O O . THR A 1 134 ? 35.635 16.047 27.056 1.00 8.07 164 THR A O 1
ATOM 980 N N . ALA A 1 135 ? 34.630 17.952 26.408 1.00 6.63 165 ALA A N 1
ATOM 981 C CA . ALA A 1 135 ? 33.527 17.800 27.350 1.00 6.87 165 ALA A CA 1
ATOM 982 C C . ALA A 1 135 ? 32.724 16.550 26.992 1.00 7.55 165 ALA A C 1
ATOM 983 O O . ALA A 1 135 ? 32.325 15.789 27.875 1.00 8.81 165 ALA A O 1
ATOM 985 N N . LEU A 1 136 ? 32.495 16.340 25.697 1.00 6.75 166 LEU A N 1
ATOM 986 C CA . LEU A 1 136 ? 31.745 15.173 25.232 1.00 8.22 166 LEU A CA 1
ATOM 987 C C . LEU A 1 136 ? 32.489 13.886 25.560 1.00 6.87 166 LEU A C 1
ATOM 988 O O . LEU A 1 136 ? 31.908 12.937 26.089 1.00 6.66 166 LEU A O 1
ATOM 993 N N . VAL A 1 137 ? 33.776 13.860 25.233 1.00 7.00 167 VAL A N 1
ATOM 994 C CA . VAL A 1 137 ? 34.607 12.692 25.492 1.00 6.57 167 VAL A CA 1
ATOM 995 C C . VAL A 1 137 ? 34.635 12.383 26.985 1.00 6.52 167 VAL A C 1
ATOM 996 O O . VAL A 1 137 ? 34.551 11.224 27.390 1.00 5.60 167 VAL A O 1
ATOM 1000 N N . THR A 1 138 ? 34.737 13.427 27.803 1.00 7.13 168 THR A N 1
ATOM 1001 C CA . THR A 1 138 ? 34.792 13.242 29.246 1.00 7.71 168 THR A CA 1
ATOM 1002 C C . THR A 1 138 ? 33.537 12.575 29.801 1.00 9.21 168 THR A C 1
ATOM 1003 O O . THR A 1 138 ? 33.612 11.833 30.782 1.00 9.12 168 THR A O 1
ATOM 1007 N N . ILE A 1 139 ? 32.388 12.825 29.177 1.00 9.44 169 ILE A N 1
ATOM 1008 C CA . ILE A 1 139 ? 31.146 12.217 29.641 1.00 10.76 169 ILE A CA 1
ATOM 1009 C C . ILE A 1 139 ? 30.860 10.875 28.970 1.00 10.07 169 ILE A C 1
ATOM 1010 O O . ILE A 1 139 ? 29.776 10.320 29.126 1.00 11.05 169 ILE A O 1
ATOM 1015 N N . GLY A 1 140 ? 31.825 10.365 28.210 1.00 8.66 170 GLY A N 1
ATOM 1016 C CA . GLY A 1 140 ? 31.651 9.063 27.587 1.00 7.30 170 GLY A CA 1
ATOM 1017 C C . GLY A 1 140 ? 31.267 8.950 26.126 1.00 7.10 170 GLY A C 1
ATOM 1018 O O . GLY A 1 140 ? 31.116 7.834 25.623 1.00 7.94 170 GLY A O 1
ATOM 1019 N N . VAL A 1 141 ? 31.099 10.074 25.440 1.00 4.93 171 VAL A N 1
ATOM 1020 C CA . VAL A 1 141 ? 30.737 10.034 24.027 1.00 5.20 171 VAL A CA 1
ATOM 1021 C C . VAL A 1 141 ? 31.903 9.520 23.190 1.00 5.77 171 VAL A C 1
ATOM 1022 O O . VAL A 1 141 ? 33.043 9.949 23.369 1.00 6.24 171 VAL A O 1
ATOM 1026 N N . THR A 1 142 ? 31.616 8.595 22.281 1.00 5.75 172 THR A N 1
ATOM 1027 C CA . THR A 1 142 ? 32.653 8.044 21.417 1.00 5.71 172 THR A CA 1
ATOM 1028 C C . THR A 1 142 ? 32.296 8.109 19.936 1.00 5.90 172 THR A C 1
ATOM 1029 O O . THR A 1 142 ? 33.167 7.954 19.082 1.00 6.59 172 THR A O 1
ATOM 1033 N N . ARG A 1 143 ? 31.024 8.344 19.629 1.00 4.89 173 ARG A N 1
ATOM 1034 C CA . ARG A 1 143 ? 30.587 8.403 18.239 1.00 5.51 173 ARG A CA 1
ATOM 1035 C C . ARG A 1 143 ? 30.085 9.790 17.881 1.00 4.67 173 ARG A C 1
ATOM 1036 O O . ARG A 1 143 ? 28.969 10.174 18.229 1.00 4.55 173 ARG A O 1
ATOM 1044 N N . ILE A 1 144 ? 30.927 10.537 17.173 1.00 5.57 174 ILE A N 1
ATOM 1045 C CA . ILE A 1 144 ? 30.608 11.899 16.787 1.00 5.07 174 ILE A CA 1
ATOM 1046 C C . ILE A 1 144 ? 30.529 12.095 15.279 1.00 4.56 174 ILE A C 1
ATOM 1047 O O . ILE A 1 144 ? 31.380 11.611 14.529 1.00 5.69 174 ILE A O 1
ATOM 1052 N N . GLY A 1 145 ? 29.487 12.799 14.848 1.00 4.05 175 GLY A N 1
ATOM 1053 C CA . GLY A 1 145 ? 29.302 13.094 13.441 1.00 4.41 175 GLY A CA 1
ATOM 1054 C C . GLY A 1 145 ? 29.557 14.576 13.245 1.00 3.84 175 GLY A C 1
ATOM 1055 O O . GLY A 1 145 ? 29.482 15.351 14.201 1.00 4.48 175 GLY A O 1
ATOM 1056 N N . VAL A 1 146 ? 29.874 14.985 12.023 1.00 4.27 176 VAL A N 1
ATOM 1057 C CA . VAL A 1 146 ? 30.139 16.393 11.766 1.00 4.25 176 VAL A CA 1
ATOM 1058 C C . VAL A 1 146 ? 29.494 16.892 10.481 1.00 4.16 176 VAL A C 1
ATOM 1059 O O . VAL A 1 146 ? 29.616 16.260 9.432 1.00 5.33 176 VAL A O 1
ATOM 1063 N N . LEU A 1 147 ? 28.790 18.015 10.580 1.00 3.76 177 LEU A N 1
ATOM 1064 C CA . LEU A 1 147 ? 28.187 18.660 9.418 1.00 3.71 177 LEU A CA 1
ATOM 1065 C C . LEU A 1 147 ? 29.199 19.755 9.107 1.00 4.73 177 LEU A C 1
ATOM 1066 O O . LEU A 1 147 ? 29.535 20.540 9.993 1.00 5.48 177 LEU A O 1
ATOM 1071 N N . TYR A 1 148 ? 29.699 19.812 7.878 1.00 3.91 178 TYR A N 1
ATOM 1072 C CA . TYR A 1 148 ? 30.679 20.840 7.545 1.00 4.25 178 TYR A CA 1
ATOM 1073 C C . TYR A 1 148 ? 30.429 21.540 6.220 1.00 4.65 178 TYR A C 1
ATOM 1074 O O . TYR A 1 148 ? 29.957 20.934 5.257 1.00 4.81 178 TYR A O 1
ATOM 1083 N N . GLN A 1 149 ? 30.751 22.828 6.180 1.00 4.06 179 GLN A N 1
ATOM 1084 C CA . GLN A 1 149 ? 30.585 23.609 4.964 1.00 4.28 179 GLN A CA 1
ATOM 1085 C C . GLN A 1 149 ? 31.695 23.208 3.995 1.00 5.33 179 GLN A C 1
ATOM 1086 O O . GLN A 1 149 ? 32.844 23.021 4.394 1.00 5.40 179 GLN A O 1
ATOM 1092 N N . GLU A 1 150 ? 31.346 23.076 2.720 1.00 5.76 180 GLU A N 1
ATOM 1093 C CA . GLU A 1 150 ? 32.311 22.660 1.711 1.00 7.84 180 GLU A CA 1
ATOM 1094 C C . GLU A 1 150 ? 33.252 23.776 1.264 1.00 7.59 180 GLU A C 1
ATOM 1095 O O . GLU A 1 150 ? 33.232 24.205 0.107 1.00 8.74 180 GLU A O 1
ATOM 1101 N N . ASP A 1 151 ? 34.072 24.237 2.204 1.00 6.58 181 ASP A N 1
ATOM 1102 C CA . ASP A 1 151 ? 35.052 25.288 1.960 1.00 7.00 181 ASP A CA 1
ATOM 1103 C C . ASP A 1 151 ? 35.958 25.419 3.185 1.00 6.71 181 ASP A C 1
ATOM 1104 O O . ASP A 1 151 ? 35.992 24.522 4.032 1.00 7.11 181 ASP A O 1
ATOM 1109 N N . ALA A 1 152 ? 36.689 26.525 3.285 1.00 6.27 182 ALA A N 1
ATOM 1110 C CA . ALA A 1 152 ? 37.607 26.736 4.405 1.00 6.11 182 ALA A CA 1
ATOM 1111 C C . ALA A 1 152 ? 36.988 26.559 5.796 1.00 5.82 182 ALA A C 1
ATOM 1112 O O . ALA A 1 152 ? 37.641 26.038 6.701 1.00 6.64 182 ALA A O 1
ATOM 1114 N N . LEU A 1 153 ? 35.743 26.991 5.977 1.00 5.38 183 LEU A N 1
ATOM 1115 C CA . LEU A 1 153 ? 35.093 26.849 7.277 1.00 4.67 183 LEU A CA 1
ATOM 1116 C C . LEU A 1 153 ? 34.971 25.379 7.659 1.00 4.88 183 LEU A C 1
ATOM 1117 O O . LEU A 1 153 ? 35.300 24.995 8.781 1.00 4.83 183 LEU A O 1
ATOM 1122 N N . GLY A 1 154 ? 34.493 24.561 6.724 1.00 5.12 184 GLY A N 1
ATOM 1123 C CA . GLY A 1 154 ? 34.336 23.141 6.989 1.00 6.29 184 GLY A CA 1
ATOM 1124 C C . GLY A 1 154 ? 35.662 22.459 7.261 1.00 6.88 184 GLY A C 1
ATOM 1125 O O . GLY A 1 154 ? 35.751 21.565 8.104 1.00 6.73 184 GLY A O 1
ATOM 1126 N N . LYS A 1 155 ? 36.695 22.876 6.537 1.00 8.57 185 LYS A N 1
ATOM 1127 C CA . LYS A 1 155 ? 38.028 22.315 6.714 1.00 10.74 185 LYS A CA 1
ATOM 1128 C C . LYS A 1 155 ? 38.518 22.589 8.134 1.00 10.85 185 LYS A C 1
ATOM 1129 O O . LYS A 1 155 ? 39.109 21.718 8.775 1.00 11.50 185 LYS A O 1
ATOM 1135 N N . GLU A 1 156 ? 38.272 23.803 8.621 1.00 11.03 186 GLU A N 1
ATOM 1136 C CA . GLU A 1 156 ? 38.666 24.177 9.979 1.00 11.59 186 GLU A CA 1
ATOM 1137 C C . GLU A 1 156 ? 37.967 23.268 10.988 1.00 11.25 186 GLU A C 1
ATOM 1138 O O . GLU A 1 156 ? 38.580 22.781 11.940 1.00 11.39 186 GLU A O 1
ATOM 1144 N N . ALA A 1 157 ? 36.674 23.046 10.771 1.00 9.05 187 ALA A N 1
ATOM 1145 C CA . ALA A 1 157 ? 35.877 22.211 11.661 1.00 7.33 187 ALA A CA 1
ATOM 1146 C C . ALA A 1 157 ? 36.345 20.759 11.681 1.00 7.42 187 ALA A C 1
ATOM 1147 O O . ALA A 1 157 ? 36.580 20.193 12.747 1.00 7.15 187 ALA A O 1
ATOM 1149 N N . ILE A 1 158 ? 36.481 20.157 10.504 1.00 6.29 188 ILE A N 1
ATOM 1150 C CA . ILE A 1 158 ? 36.912 18.766 10.426 1.00 6.96 188 ILE A CA 1
ATOM 1151 C C . ILE A 1 158 ? 38.310 18.573 10.999 1.00 6.30 188 ILE A C 1
ATOM 1152 O O . ILE A 1 158 ? 38.530 17.681 11.816 1.00 7.22 188 ILE A O 1
ATOM 1157 N N . THR A 1 159 ? 39.250 19.404 10.567 1.00 7.26 189 THR A N 1
ATOM 1158 C CA . THR A 1 159 ? 40.621 19.310 11.050 1.00 8.63 189 THR A CA 1
ATOM 1159 C C . THR A 1 159 ? 40.667 19.476 12.565 1.00 7.88 189 THR A C 1
ATOM 1160 O O . THR A 1 159 ? 41.355 18.725 13.259 1.00 7.58 189 THR A O 1
ATOM 1164 N N . GLY A 1 160 ? 39.924 20.457 13.067 1.00 7.65 190 GLY A N 1
ATOM 1165 C CA . GLY A 1 160 ? 39.894 20.719 14.494 1.00 7.47 190 GLY A CA 1
ATOM 1166 C C . GLY A 1 160 ? 39.311 19.584 15.311 1.00 7.79 190 GLY A C 1
ATOM 1167 O O . GLY A 1 160 ? 39.891 19.173 16.314 1.00 7.34 190 GLY A O 1
ATOM 1168 N N . VAL A 1 161 ? 38.159 19.075 14.887 1.00 6.44 191 VAL A N 1
ATOM 1169 C CA . VAL A 1 161 ? 37.519 17.981 15.600 1.00 5.69 191 VAL A CA 1
ATOM 1170 C C . VAL A 1 161 ? 38.390 16.729 15.553 1.00 6.50 191 VAL A C 1
ATOM 1171 O O . VAL A 1 161 ? 38.511 16.014 16.550 1.00 6.61 191 VAL A O 1
ATOM 1175 N N . GLU A 1 162 ? 39.009 16.469 14.404 1.00 6.44 192 GLU A N 1
ATOM 1176 C CA . GLU A 1 162 ? 39.872 15.299 14.265 1.00 7.89 192 GLU A CA 1
ATOM 1177 C C . GLU A 1 162 ? 41.070 15.399 15.203 1.00 8.03 192 GLU A C 1
ATOM 1178 O O . GLU A 1 162 ? 41.476 14.408 15.810 1.00 7.64 192 GLU A O 1
ATOM 1184 N N . ARG A 1 163 ? 41.628 16.599 15.319 1.00 6.77 193 ARG A N 1
ATOM 1185 C CA . ARG A 1 163 ? 42.786 16.819 16.179 1.00 7.68 193 ARG A CA 1
ATOM 1186 C C . ARG A 1 163 ? 42.451 16.547 17.641 1.00 7.63 193 ARG A C 1
ATOM 1187 O O . ARG A 1 163 ? 43.186 15.843 18.336 1.00 8.82 193 ARG A O 1
ATOM 1195 N N . THR A 1 164 ? 41.338 17.104 18.106 1.00 6.86 194 THR A N 1
ATOM 1196 C CA . THR A 1 164 ? 40.923 16.915 19.487 1.00 7.65 194 THR A CA 1
ATOM 1197 C C . THR A 1 164 ? 40.612 15.447 19.762 1.00 7.58 194 THR A C 1
ATOM 1198 O O . THR A 1 164 ? 41.029 14.897 20.779 1.00 7.22 194 THR A O 1
ATOM 1202 N N . LEU A 1 165 ? 39.895 14.802 18.849 1.00 6.07 195 LEU A N 1
ATOM 1203 C CA . LEU A 1 165 ? 39.551 13.399 19.045 1.00 6.61 195 LEU A CA 1
ATOM 1204 C C . LEU A 1 165 ? 40.782 12.499 19.040 1.00 6.90 195 LEU A C 1
ATOM 1205 O O . LEU A 1 165 ? 40.846 11.524 19.792 1.00 6.99 195 LEU A O 1
ATOM 1210 N N . LYS A 1 166 ? 41.763 12.831 18.205 1.00 7.37 196 LYS A N 1
ATOM 1211 C CA . LYS A 1 166 ? 42.987 12.039 18.125 1.00 8.12 196 LYS A CA 1
ATOM 1212 C C . LYS A 1 166 ? 43.699 12.029 19.476 1.00 8.83 196 LYS A C 1
ATOM 1213 O O . LYS A 1 166 ? 44.319 11.032 19.855 1.00 9.40 196 LYS A O 1
ATOM 1219 N N . ALA A 1 167 ? 43.604 13.142 20.196 1.00 8.14 197 ALA A N 1
ATOM 1220 C CA . ALA A 1 167 ? 44.231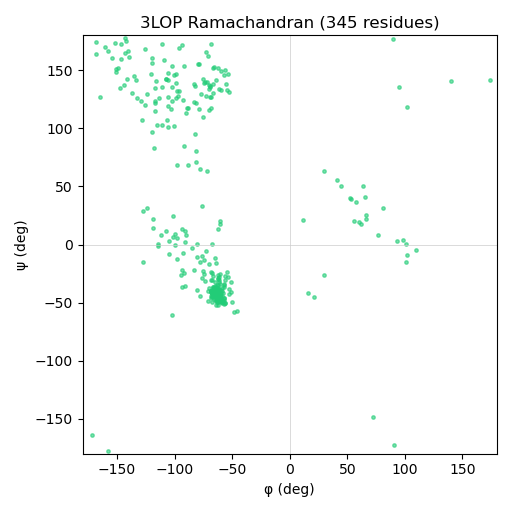 13.268 21.508 1.00 8.55 197 ALA A CA 1
ATOM 1221 C C . ALA A 1 167 ? 43.606 12.287 22.496 1.00 8.70 197 ALA A C 1
ATOM 1222 O O . ALA A 1 167 ? 44.159 12.030 23.567 1.00 8.90 197 ALA A O 1
ATOM 1224 N N . HIS A 1 168 ? 42.448 11.747 22.134 1.00 7.96 198 HIS A N 1
ATOM 1225 C CA . HIS A 1 168 ? 41.753 10.793 22.987 1.00 8.46 198 HIS A CA 1
ATOM 1226 C C . HIS A 1 168 ? 41.589 9.443 22.301 1.00 8.34 198 HIS A C 1
ATOM 1227 O O . HIS A 1 168 ? 40.714 8.653 22.660 1.00 10.68 198 HIS A O 1
ATOM 1234 N N . ALA A 1 169 ? 42.443 9.188 21.313 1.00 8.63 199 ALA A N 1
ATOM 1235 C CA . ALA A 1 169 ? 42.428 7.935 20.566 1.00 8.61 199 ALA A CA 1
ATOM 1236 C C . ALA A 1 169 ? 41.078 7.660 19.912 1.00 9.04 199 ALA A C 1
ATOM 1237 O O . ALA A 1 169 ? 40.633 6.513 19.837 1.00 10.16 199 ALA A O 1
ATOM 1239 N N . LEU A 1 170 ? 40.432 8.719 19.439 1.00 7.77 200 LEU A N 1
ATOM 1240 C CA . LEU A 1 170 ? 39.135 8.602 18.779 1.00 7.67 200 LEU A CA 1
ATOM 1241 C C . LEU A 1 170 ? 39.192 9.263 17.406 1.00 6.63 200 LEU A C 1
ATOM 1242 O O . LEU A 1 170 ? 40.144 9.970 17.087 1.00 6.99 200 LEU A O 1
ATOM 1247 N N . ALA A 1 171 ? 38.171 9.019 16.593 1.00 7.48 201 ALA A N 1
ATOM 1248 C CA . ALA A 1 171 ? 38.099 9.608 15.263 1.00 7.97 201 ALA A CA 1
ATOM 1249 C C . ALA A 1 171 ? 36.642 9.884 14.918 1.00 7.38 201 ALA A C 1
ATOM 1250 O O . ALA A 1 171 ? 35.736 9.310 15.519 1.00 7.23 201 ALA A O 1
ATOM 1252 N N . ILE A 1 172 ? 36.421 10.774 13.957 1.00 6.18 202 ILE A N 1
ATOM 1253 C CA . ILE A 1 172 ? 35.068 11.111 13.533 1.00 5.90 202 ILE A CA 1
ATOM 1254 C C . ILE A 1 172 ? 34.373 9.871 12.979 1.00 6.07 202 ILE A C 1
ATOM 1255 O O . ILE A 1 172 ? 34.950 9.130 12.182 1.00 7.64 202 ILE A O 1
ATOM 1260 N N . THR A 1 173 ? 33.135 9.648 13.411 1.00 6.61 203 THR A N 1
ATOM 1261 C CA . THR A 1 173 ? 32.360 8.493 12.971 1.00 7.41 203 THR A CA 1
ATOM 1262 C C . THR A 1 173 ? 31.734 8.704 11.600 1.00 7.11 203 THR A C 1
ATOM 1263 O O . THR A 1 173 ? 31.684 7.784 10.782 1.00 9.03 203 THR A O 1
ATOM 1267 N N . ALA A 1 174 ? 31.253 9.916 11.351 1.00 5.48 204 ALA A N 1
ATOM 1268 C CA . ALA A 1 174 ? 30.623 10.234 10.078 1.00 6.67 204 ALA A CA 1
ATOM 1269 C C . ALA A 1 174 ? 30.671 11.730 9.833 1.00 6.37 204 ALA A C 1
ATOM 1270 O O . ALA A 1 174 ? 30.655 12.520 10.773 1.00 6.15 204 ALA A O 1
ATOM 1280 N N . ALA A 1 176 ? 29.365 14.919 6.830 1.00 5.61 206 ALA A N 1
ATOM 1281 C CA . ALA A 1 176 ? 28.546 15.269 5.678 1.00 5.97 206 ALA A CA 1
ATOM 1282 C C . ALA A 1 176 ? 28.688 16.762 5.426 1.00 6.54 206 ALA A C 1
ATOM 1283 O O . ALA A 1 176 ? 28.729 17.558 6.363 1.00 5.97 206 ALA A O 1
ATOM 1285 N N . SER A 1 177 ? 28.744 17.136 4.152 1.00 6.53 207 SER A N 1
ATOM 1286 C CA . SER A 1 177 ? 28.918 18.532 3.779 1.00 6.44 207 SER A CA 1
ATOM 1287 C C . SER A 1 177 ? 27.704 19.172 3.120 1.00 6.87 207 SER A C 1
ATOM 1288 O O . SER A 1 177 ? 26.716 18.509 2.814 1.00 7.32 207 SER A O 1
ATOM 1291 N N . TYR A 1 178 ? 27.802 20.482 2.915 1.00 6.24 208 TYR A N 1
ATOM 1292 C CA . TYR A 1 178 ? 26.768 21.261 2.245 1.00 5.80 208 TYR A CA 1
ATOM 1293 C C . TYR A 1 178 ? 27.522 22.416 1.580 1.00 5.94 208 TYR A C 1
ATOM 1294 O O . TYR A 1 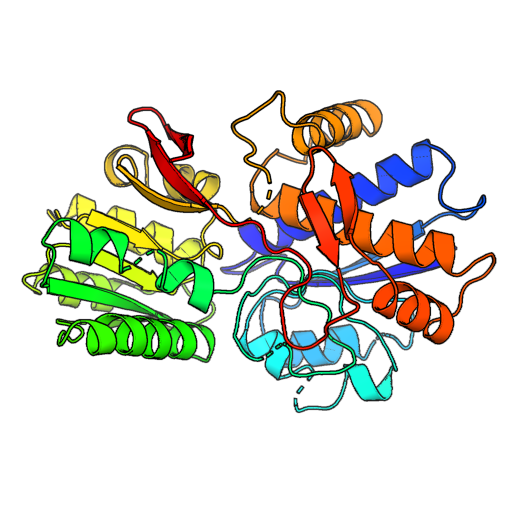178 ? 28.578 22.827 2.058 1.00 5.33 208 TYR A O 1
ATOM 1303 N N . PRO A 1 179 ? 26.999 22.945 0.463 1.00 6.92 209 PRO A N 1
ATOM 1304 C CA . PRO A 1 179 ? 27.630 24.051 -0.275 1.00 6.85 209 PRO A CA 1
ATOM 1305 C C . PRO A 1 179 ? 27.598 25.405 0.430 1.00 5.91 209 PRO A C 1
ATOM 1306 O O . PRO A 1 179 ? 26.577 25.789 0.995 1.00 7.20 209 PRO A O 1
ATOM 1310 N N . ARG A 1 180 ? 28.713 26.132 0.383 1.00 6.76 210 ARG A N 1
ATOM 1311 C CA . ARG A 1 180 ? 28.773 27.444 1.019 1.00 6.97 210 ARG A CA 1
ATOM 1312 C C . ARG A 1 180 ? 27.771 28.388 0.359 1.00 7.73 210 ARG A C 1
ATOM 1313 O O . ARG A 1 180 ? 27.443 28.243 -0.821 1.00 8.56 210 ARG A O 1
ATOM 1321 N N . ASN A 1 181 ? 27.293 29.351 1.135 1.00 8.34 211 ASN A N 1
ATOM 1322 C CA . ASN A 1 181 ? 26.337 30.345 0.666 1.00 9.50 211 ASN A CA 1
ATOM 1323 C C . ASN A 1 181 ? 24.981 29.751 0.303 1.00 10.24 211 ASN A C 1
ATOM 1324 O O . ASN A 1 181 ? 24.218 30.335 -0.467 1.00 10.63 211 ASN A O 1
ATOM 1329 N N . THR A 1 182 ? 24.690 28.581 0.859 1.00 9.76 212 THR A N 1
ATOM 1330 C CA . THR A 1 182 ? 23.410 27.924 0.627 1.00 9.99 212 THR A CA 1
ATOM 1331 C C . THR A 1 182 ? 22.991 27.262 1.927 1.00 10.56 212 THR A C 1
ATOM 1332 O O . THR A 1 182 ? 23.740 27.260 2.905 1.00 10.53 212 THR A O 1
ATOM 1336 N N . ALA A 1 183 ? 21.788 26.704 1.923 1.00 10.28 213 ALA A N 1
ATOM 1337 C CA . ALA A 1 183 ? 21.260 25.989 3.073 1.00 10.56 213 ALA A CA 1
ATOM 1338 C C . ALA A 1 183 ? 20.806 24.625 2.555 1.00 10.26 213 ALA A C 1
ATOM 1339 O O . ALA A 1 183 ? 19.881 24.020 3.091 1.00 12.06 213 ALA A O 1
ATOM 1341 N N . ASN A 1 184 ? 21.463 24.153 1.499 1.00 10.88 214 ASN A N 1
ATOM 1342 C CA . ASN A 1 184 ? 21.125 22.862 0.904 1.00 9.70 214 ASN A CA 1
ATOM 1343 C C . ASN A 1 184 ? 21.768 21.737 1.702 1.00 9.97 214 ASN A C 1
ATOM 1344 O O . ASN A 1 184 ? 22.808 21.195 1.320 1.00 9.81 214 ASN A O 1
ATOM 1349 N N . VAL A 1 185 ? 21.118 21.382 2.805 1.00 9.17 215 VAL A N 1
ATOM 1350 C CA . VAL A 1 185 ? 21.617 20.351 3.704 1.00 8.00 215 VAL A CA 1
ATOM 1351 C C . VAL A 1 185 ? 20.889 19.010 3.622 1.00 9.09 215 VAL A C 1
ATOM 1352 O O . VAL A 1 185 ? 21.202 18.090 4.375 1.00 7.39 215 VAL A O 1
ATOM 1356 N N . GLY A 1 186 ? 19.926 18.899 2.710 1.00 8.53 216 GLY A N 1
ATOM 1357 C CA . GLY A 1 186 ? 19.177 17.659 2.576 1.00 9.13 216 GLY A CA 1
ATOM 1358 C C . GLY A 1 186 ? 20.034 16.403 2.574 1.00 9.52 216 GLY A C 1
ATOM 1359 O O . GLY A 1 186 ? 19.831 15.509 3.398 1.00 9.03 216 GLY A O 1
ATOM 1360 N N . PRO A 1 187 ? 20.998 16.300 1.650 1.00 9.17 217 PRO A N 1
ATOM 1361 C CA . PRO A 1 187 ? 21.872 15.126 1.575 1.00 8.63 217 PRO A CA 1
ATOM 1362 C C . PRO A 1 187 ? 22.622 14.882 2.883 1.00 7.83 217 PRO A C 1
ATOM 1363 O O . PRO A 1 187 ? 22.837 13.739 3.285 1.00 7.87 217 PRO A O 1
ATOM 1367 N N . ALA A 1 188 ? 23.014 15.964 3.549 1.00 7.17 218 ALA A N 1
ATOM 1368 C CA . ALA A 1 188 ? 23.737 15.848 4.810 1.00 6.35 218 ALA A CA 1
ATOM 1369 C C . ALA A 1 188 ? 22.835 15.269 5.894 1.00 6.65 218 ALA A C 1
ATOM 1370 O O . ALA A 1 188 ? 23.274 14.462 6.717 1.00 7.23 218 ALA A O 1
ATOM 1372 N N . VAL A 1 189 ? 21.576 15.694 5.901 1.00 6.61 219 VAL A N 1
ATOM 1373 C CA . VAL A 1 189 ? 20.621 15.193 6.877 1.00 7.34 219 VAL A CA 1
ATOM 1374 C C . VAL A 1 189 ? 20.412 13.697 6.659 1.00 9.03 219 VAL A C 1
ATOM 1375 O O . VAL A 1 189 ? 20.381 12.923 7.615 1.00 10.14 219 VAL A O 1
ATOM 1379 N N . ASP A 1 190 ? 20.279 13.287 5.399 1.00 9.78 220 ASP A N 1
ATOM 1380 C CA . ASP A 1 190 ? 20.082 11.872 5.100 1.00 10.51 220 ASP A CA 1
ATOM 1381 C C . ASP A 1 190 ? 21.247 11.049 5.639 1.00 9.52 220 ASP A C 1
ATOM 1382 O O . ASP A 1 190 ? 21.049 10.030 6.301 1.00 10.20 220 ASP A O 1
ATOM 1387 N N . LYS A 1 191 ? 22.462 11.504 5.356 1.00 9.02 221 LYS A N 1
ATOM 1388 C CA . LYS A 1 191 ? 23.666 10.802 5.779 1.00 9.15 221 LYS A CA 1
ATOM 1389 C C . LYS A 1 191 ? 23.863 10.719 7.290 1.00 9.28 221 LYS A C 1
ATOM 1390 O O . LYS A 1 191 ? 24.184 9.656 7.818 1.00 10.73 221 LYS A O 1
ATOM 1396 N N . LEU A 1 192 ? 23.675 11.831 7.992 1.00 8.36 222 LEU A N 1
ATOM 1397 C CA . LEU A 1 192 ? 23.872 11.815 9.435 1.00 8.53 222 LEU A CA 1
ATOM 1398 C C . LEU A 1 192 ? 22.752 11.113 10.200 1.00 9.12 222 LEU A C 1
ATOM 1399 O O . LEU A 1 192 ? 22.973 10.614 11.303 1.00 8.27 222 LEU A O 1
ATOM 1404 N N . LEU A 1 193 ? 21.556 11.068 9.619 1.00 8.09 223 LEU A N 1
ATOM 1405 C CA . LEU A 1 193 ? 20.440 10.374 10.254 1.00 9.61 223 LEU A CA 1
ATOM 1406 C C . LEU A 1 193 ? 20.760 8.881 10.276 1.00 10.00 223 LEU A C 1
ATOM 1407 O O . LEU A 1 193 ? 20.450 8.178 11.240 1.00 12.15 223 LEU A O 1
ATOM 1412 N N . ALA A 1 194 ? 21.383 8.412 9.199 1.00 11.03 224 ALA A N 1
ATOM 1413 C CA . ALA A 1 194 ? 21.752 7.008 9.053 1.00 10.87 224 ALA A CA 1
ATOM 1414 C C . ALA A 1 194 ? 22.958 6.619 9.901 1.00 11.67 224 ALA A C 1
ATOM 1415 O O . ALA A 1 194 ? 23.142 5.445 10.221 1.00 13.87 224 ALA A O 1
ATOM 1417 N N . ALA A 1 195 ? 23.779 7.600 10.262 1.00 10.66 225 ALA A N 1
ATOM 1418 C CA . ALA A 1 195 ? 24.964 7.333 11.071 1.00 9.69 225 ALA A CA 1
ATOM 1419 C C . ALA A 1 195 ? 24.581 7.071 12.522 1.00 9.90 225 ALA A C 1
ATOM 1420 O O . ALA A 1 195 ? 23.673 7.703 13.060 1.00 9.72 225 ALA A O 1
ATOM 1422 N N . ASP A 1 196 ? 25.280 6.134 13.153 1.00 10.24 226 ASP A N 1
ATOM 1423 C CA . ASP A 1 196 ? 25.009 5.781 14.541 1.00 10.65 226 ASP A CA 1
ATOM 1424 C C . ASP A 1 196 ? 25.820 6.689 15.460 1.00 10.41 226 ASP A C 1
ATOM 1425 O O . ASP A 1 196 ? 26.737 6.244 16.149 1.00 11.32 226 ASP A O 1
ATOM 1430 N N . VAL A 1 197 ? 25.463 7.969 15.475 1.00 8.50 227 VAL A N 1
ATOM 1431 C CA . VAL A 1 197 ? 26.181 8.948 16.280 1.00 6.30 227 VAL A CA 1
ATOM 1432 C C . VAL A 1 197 ? 25.457 9.420 17.537 1.00 5.81 227 VAL A C 1
ATOM 1433 O O . VAL A 1 197 ? 24.230 9.506 17.572 1.00 6.69 227 VAL A O 1
ATOM 1437 N N . GLN A 1 198 ? 26.239 9.729 18.566 1.00 5.85 228 GLN A N 1
ATOM 1438 C CA . GLN A 1 198 ? 25.701 10.196 19.842 1.00 4.00 228 GLN A CA 1
ATOM 1439 C C . GLN A 1 198 ? 25.657 11.714 19.887 1.00 4.30 228 GLN A C 1
ATOM 1440 O O . GLN A 1 198 ? 24.907 12.301 20.664 1.00 5.39 228 GLN A O 1
ATOM 1446 N N . ALA A 1 199 ? 26.472 12.344 19.050 1.00 4.30 229 ALA A N 1
ATOM 1447 C CA . ALA A 1 199 ? 26.533 13.795 18.994 1.00 3.84 229 ALA A CA 1
ATOM 1448 C C . ALA A 1 199 ? 26.922 14.224 17.588 1.00 3.93 229 ALA A C 1
ATOM 1449 O O . ALA A 1 199 ? 27.635 13.510 16.884 1.00 4.95 229 ALA A O 1
ATOM 1451 N N . ILE A 1 200 ? 26.429 15.386 17.177 1.00 3.31 230 ILE A N 1
ATOM 1452 C CA . ILE A 1 200 ? 26.749 15.928 15.864 1.00 3.62 230 ILE A CA 1
ATOM 1453 C C . ILE A 1 200 ? 27.213 17.361 16.049 1.00 3.53 230 ILE A C 1
ATOM 1454 O O . ILE A 1 200 ? 26.504 18.185 16.631 1.00 2.97 230 ILE A O 1
ATOM 1459 N N . PHE A 1 201 ? 28.414 17.640 15.556 1.00 3.48 231 PHE A N 1
ATOM 1460 C CA . PHE A 1 201 ? 29.008 18.963 15.651 1.00 4.17 231 PHE A CA 1
ATOM 1461 C C . PHE A 1 201 ? 28.729 19.721 14.359 1.00 4.55 231 PHE A C 1
ATOM 1462 O O . PHE A 1 201 ? 28.929 19.194 13.263 1.00 5.39 231 PHE A O 1
ATOM 1470 N N . LEU A 1 202 ? 28.257 20.956 14.491 1.00 3.86 232 LEU A N 1
ATOM 1471 C CA . LEU A 1 202 ? 27.931 21.767 13.326 1.00 3.15 232 LEU A CA 1
ATOM 1472 C C . LEU A 1 202 ? 29.000 22.796 12.969 1.00 3.72 232 LEU A C 1
ATOM 1473 O O . LEU A 1 202 ? 29.107 23.845 13.606 1.00 3.71 232 LEU A O 1
ATOM 1478 N N . GLY A 1 203 ? 29.795 22.476 11.953 1.00 3.21 233 GLY A N 1
ATOM 1479 C CA . GLY A 1 203 ? 30.820 23.394 11.483 1.00 4.20 233 GLY A CA 1
ATOM 1480 C C . GLY A 1 203 ? 30.179 24.076 10.296 1.00 4.78 233 GLY A C 1
ATOM 1481 O O . GLY A 1 203 ? 30.573 23.870 9.145 1.00 4.01 233 GLY A O 1
ATOM 1482 N N . ALA A 1 204 ? 29.174 24.893 10.590 1.00 5.74 234 ALA A N 1
ATOM 1483 C CA . ALA A 1 204 ? 28.403 25.567 9.561 1.00 5.73 234 ALA A CA 1
ATOM 1484 C C . ALA A 1 204 ? 27.982 26.976 9.935 1.00 5.49 234 ALA A C 1
ATOM 1485 O O . ALA A 1 204 ? 28.253 27.458 11.036 1.00 5.68 234 ALA A O 1
ATOM 1487 N N . THR A 1 205 ? 27.314 27.630 8.991 1.00 4.03 235 THR A N 1
ATOM 1488 C CA . THR A 1 205 ? 26.808 28.975 9.198 1.00 4.59 235 THR A CA 1
ATOM 1489 C C . THR A 1 205 ? 25.365 28.876 9.686 1.00 5.12 235 THR A C 1
ATOM 1490 O O . THR A 1 205 ? 24.772 27.797 9.690 1.00 4.91 235 THR A O 1
ATOM 1494 N N . ALA A 1 206 ? 24.806 30.010 10.092 1.00 5.05 236 ALA A N 1
ATOM 1495 C CA . ALA A 1 206 ? 23.459 30.070 10.644 1.00 7.32 236 ALA A CA 1
ATOM 1496 C C . ALA A 1 206 ? 22.323 29.365 9.907 1.00 6.50 236 ALA A C 1
ATOM 1497 O O . ALA A 1 206 ? 21.664 28.494 10.482 1.00 5.44 236 ALA A O 1
ATOM 1499 N N . GLU A 1 207 ? 22.089 29.729 8.649 1.00 5.91 237 GLU A N 1
ATOM 1500 C CA . GLU A 1 207 ? 20.983 29.138 7.898 1.00 7.66 237 GLU A CA 1
ATOM 1501 C C . GLU A 1 207 ? 21.083 27.629 7.690 1.00 6.27 237 GLU A C 1
ATOM 1502 O O . GLU A 1 207 ? 20.134 26.902 7.981 1.00 5.50 237 GLU A O 1
ATOM 1508 N N . PRO A 1 208 ? 22.217 27.135 7.166 1.00 5.63 238 PRO A N 1
ATOM 1509 C CA . PRO A 1 208 ? 22.296 25.683 6.984 1.00 5.25 238 PRO A CA 1
ATOM 1510 C C . PRO A 1 208 ? 22.213 24.945 8.321 1.00 4.56 238 PRO A C 1
ATOM 1511 O O . PRO A 1 208 ? 21.632 23.866 8.409 1.00 4.49 238 PRO A O 1
ATOM 1515 N N . ALA A 1 209 ? 22.784 25.534 9.366 1.00 4.83 239 ALA A N 1
ATOM 1516 C CA . ALA A 1 209 ? 22.735 24.909 10.682 1.00 5.51 239 ALA A CA 1
ATOM 1517 C C . ALA A 1 209 ? 21.280 24.769 11.130 1.00 5.63 239 ALA A C 1
ATOM 1518 O O . ALA A 1 209 ? 20.867 23.709 11.602 1.00 6.53 239 ALA A O 1
ATOM 1520 N N . ALA A 1 210 ? 20.510 25.842 10.975 1.00 5.47 240 ALA A N 1
ATOM 1521 C CA . ALA A 1 210 ? 19.104 25.844 11.368 1.00 5.89 240 ALA A CA 1
ATOM 1522 C C . ALA A 1 210 ? 18.293 24.824 10.577 1.00 6.94 240 ALA A C 1
ATOM 1523 O O . ALA A 1 210 ? 17.499 24.073 11.148 1.00 6.63 240 ALA A O 1
ATOM 1525 N N . GLN A 1 211 ? 18.491 24.792 9.262 1.00 6.53 241 GLN A N 1
ATOM 1526 C CA . GLN A 1 211 ? 17.768 23.847 8.424 1.00 6.19 241 GLN A CA 1
ATOM 1527 C C . GLN A 1 211 ? 18.156 22.415 8.767 1.00 6.49 241 GLN A C 1
ATOM 1528 O O . GLN A 1 211 ? 17.301 21.529 8.817 1.00 5.25 241 GLN A O 1
ATOM 1534 N N . PHE A 1 212 ? 19.441 22.183 9.016 1.00 5.74 242 PHE A N 1
ATOM 1535 C CA . PHE A 1 212 ? 19.879 20.841 9.368 1.00 5.18 242 PHE A CA 1
ATOM 1536 C C . PHE A 1 212 ? 19.231 20.403 10.681 1.00 5.99 242 PHE A C 1
ATOM 1537 O O . PHE A 1 212 ? 18.676 19.310 10.777 1.00 5.62 242 PHE A O 1
ATOM 1545 N N . VAL A 1 213 ? 19.304 21.258 11.695 1.00 5.54 243 VAL A N 1
ATOM 1546 C CA . VAL A 1 213 ? 18.728 20.929 12.994 1.00 5.95 243 VAL A CA 1
ATOM 1547 C C . VAL A 1 213 ? 17.228 20.651 12.923 1.00 6.90 243 VAL A C 1
ATOM 1548 O O . VAL A 1 213 ? 16.758 19.649 13.462 1.00 6.30 243 VAL A O 1
ATOM 1552 N N . ARG A 1 214 ? 16.477 21.522 12.254 1.00 6.64 244 ARG A N 1
ATOM 1553 C CA . ARG A 1 214 ? 15.035 21.322 12.145 1.00 7.44 244 ARG A CA 1
ATOM 1554 C C . ARG A 1 214 ? 14.697 19.997 11.471 1.00 7.50 244 ARG A C 1
ATOM 1555 O O . ARG A 1 214 ? 13.887 19.221 11.979 1.00 7.59 244 ARG A O 1
ATOM 1563 N N . GLN A 1 215 ? 15.320 19.745 10.326 1.00 7.60 245 GLN A N 1
ATOM 1564 C CA . GLN A 1 215 ? 15.076 18.522 9.564 1.00 7.95 245 GLN A CA 1
ATOM 1565 C C . GLN A 1 215 ? 15.569 17.262 10.262 1.00 7.72 245 GLN A C 1
ATOM 1566 O O . GLN A 1 215 ? 14.886 16.239 10.265 1.00 9.06 245 GLN A O 1
ATOM 1572 N N . TYR A 1 216 ? 16.762 17.329 10.843 1.00 5.95 246 TYR A N 1
ATOM 1573 C CA . TYR A 1 216 ? 17.331 16.181 11.538 1.00 6.16 246 TYR A CA 1
ATOM 1574 C C . TYR A 1 216 ? 16.415 15.730 12.673 1.00 6.29 246 TYR A C 1
ATOM 1575 O O . TYR A 1 216 ? 16.097 14.546 12.789 1.00 6.80 246 TYR A O 1
ATOM 1584 N N . ARG A 1 217 ? 15.989 16.677 13.505 1.00 5.69 247 ARG A N 1
ATOM 1585 C CA . ARG A 1 217 ? 15.109 16.364 14.626 1.00 5.47 247 ARG A CA 1
ATOM 1586 C C . ARG A 1 217 ? 13.717 15.939 14.159 1.00 7.79 247 ARG A C 1
ATOM 1587 O O . ARG A 1 217 ? 13.130 15.011 14.710 1.00 7.93 247 ARG A O 1
ATOM 1595 N N . ALA A 1 218 ? 13.195 16.609 13.137 1.00 8.16 248 ALA A N 1
ATOM 1596 C CA . ALA A 1 218 ? 11.866 16.284 12.631 1.00 9.57 248 ALA A CA 1
ATOM 1597 C C . ALA A 1 218 ? 11.798 14.856 12.109 1.00 10.52 248 ALA A C 1
ATOM 1598 O O . ALA A 1 218 ? 10.750 14.211 12.173 1.00 12.23 248 ALA A O 1
ATOM 1600 N N . ARG A 1 219 ? 12.920 14.361 11.600 1.00 9.46 249 ARG A N 1
ATOM 1601 C CA . ARG A 1 219 ? 12.965 13.016 11.051 1.00 9.46 249 ARG A CA 1
ATOM 1602 C C . ARG A 1 219 ? 13.420 11.945 12.038 1.00 9.67 249 ARG A C 1
ATOM 1603 O O . ARG A 1 219 ? 13.740 10.826 11.644 1.00 10.90 249 ARG A O 1
ATOM 1611 N N . GLY A 1 220 ? 13.451 12.290 13.321 1.00 9.27 250 GLY A N 1
ATOM 1612 C CA . GLY A 1 220 ? 13.826 11.314 14.330 1.00 8.26 250 GLY A CA 1
ATOM 1613 C C . GLY A 1 220 ? 15.248 11.304 14.855 1.00 9.00 250 GLY A C 1
ATOM 1614 O O . GLY A 1 220 ? 15.599 10.436 15.656 1.00 9.84 250 GLY A O 1
ATOM 1615 N N . GLY A 1 221 ? 16.066 12.255 14.418 1.00 7.16 251 GLY A N 1
ATOM 1616 C CA . GLY A 1 221 ? 17.441 12.313 14.885 1.00 7.16 251 GLY A CA 1
ATOM 1617 C C . GLY A 1 221 ? 17.494 12.644 16.364 1.00 6.67 251 GLY A C 1
ATOM 1618 O O . GLY A 1 221 ? 16.860 13.600 16.809 1.00 6.02 251 GLY A O 1
ATOM 1619 N N . GLU A 1 222 ? 18.260 11.867 17.124 1.00 6.52 252 GLU A N 1
ATOM 1620 C CA . GLU A 1 222 ? 18.355 12.077 18.566 1.00 7.57 252 GLU A CA 1
ATOM 1621 C C . GLU A 1 222 ? 19.718 12.506 19.104 1.00 6.12 252 GLU A C 1
ATOM 1622 O O . GLU A 1 222 ? 19.871 12.700 20.307 1.00 6.96 252 GLU A O 1
ATOM 1628 N N . ALA A 1 223 ? 20.707 12.659 18.231 1.00 4.60 253 ALA A N 1
ATOM 1629 C CA . ALA A 1 223 ? 22.038 13.049 18.685 1.00 4.59 253 ALA A CA 1
ATOM 1630 C C . ALA A 1 223 ? 22.075 14.392 19.407 1.00 4.71 253 ALA A C 1
ATOM 1631 O O . ALA A 1 223 ? 21.267 15.279 19.137 1.00 5.01 253 ALA A O 1
ATOM 1633 N N . GLN A 1 224 ? 23.010 14.520 20.345 1.00 3.72 254 GLN A N 1
ATOM 1634 C CA . GLN A 1 224 ? 23.210 15.774 21.065 1.00 3.76 254 GLN A CA 1
ATOM 1635 C C . GLN A 1 224 ? 23.782 16.714 20.009 1.00 4.12 254 GLN A C 1
ATOM 1636 O O . GLN A 1 224 ? 24.658 16.324 19.241 1.00 5.04 254 GLN A O 1
ATOM 1642 N N . LEU A 1 225 ? 23.290 17.946 19.964 1.00 3.04 255 LEU A N 1
ATOM 1643 C CA . LEU A 1 225 ? 23.769 18.898 18.976 1.00 3.70 255 LEU A CA 1
ATOM 1644 C C . LEU A 1 225 ? 24.640 19.980 19.593 1.00 3.12 255 LEU A C 1
ATOM 1645 O O . LEU A 1 225 ? 24.391 20.438 20.709 1.00 3.69 255 LEU A O 1
ATOM 1650 N N . LEU A 1 226 ? 25.674 20.375 18.858 1.00 3.04 256 LEU A N 1
ATOM 1651 C CA . LEU A 1 226 ? 26.583 21.423 19.299 1.00 3.64 256 LEU A CA 1
ATOM 1652 C C . LEU A 1 226 ? 27.204 22.045 18.057 1.00 3.15 256 LEU A C 1
ATOM 1653 O O . LEU A 1 226 ? 27.192 21.438 16.989 1.00 4.47 256 LEU A O 1
ATOM 1658 N N . GLY A 1 227 ? 27.742 23.252 18.188 1.00 4.46 257 GLY A N 1
ATOM 1659 C CA . GLY A 1 227 ? 28.330 23.897 17.029 1.00 4.28 257 GLY A CA 1
ATOM 1660 C C . GLY A 1 227 ? 29.156 25.125 17.339 1.00 4.74 257 GLY A C 1
ATOM 1661 O O . GLY A 1 227 ? 29.214 25.583 18.481 1.00 6.45 257 GLY A O 1
ATOM 1662 N N . LEU A 1 228 ? 29.797 25.654 16.301 1.00 3.97 258 LEU A N 1
ATOM 1663 C CA . LEU A 1 228 ? 30.652 26.832 16.413 1.00 4.43 258 LEU A CA 1
ATOM 1664 C C . LEU A 1 228 ? 29.885 28.129 16.662 1.00 4.56 258 LEU A C 1
ATOM 1665 O O . LEU A 1 228 ? 28.681 28.211 16.417 1.00 5.31 258 LEU A O 1
ATOM 1670 N N . SER A 1 229 ? 30.607 29.145 17.132 1.00 5.47 259 SER A N 1
ATOM 1671 C CA . SER A 1 229 ? 30.023 30.454 17.423 1.00 5.19 259 SER A CA 1
ATOM 1672 C C . SER A 1 229 ? 29.558 31.179 16.162 1.00 6.82 259 SER A C 1
ATOM 1673 O O . SER A 1 229 ? 29.065 32.307 16.223 1.00 6.95 259 SER A O 1
ATOM 1676 N N . SER A 1 230 ? 29.735 30.530 15.017 1.00 4.82 260 SER A N 1
ATOM 1677 C CA . SER A 1 230 ? 29.285 31.085 13.750 1.00 6.37 260 SER A CA 1
ATOM 1678 C C . SER A 1 230 ? 27.768 30.897 13.698 1.00 6.22 260 SER A C 1
ATOM 1679 O O . SER A 1 230 ? 27.089 31.435 12.824 1.00 7.61 260 SER A O 1
ATOM 1682 N N . ILE A 1 231 ? 27.253 30.123 14.649 1.00 5.56 261 ILE A N 1
ATOM 1683 C CA . ILE A 1 231 ? 25.825 29.839 14.745 1.00 5.68 261 ILE A CA 1
ATOM 1684 C C . ILE A 1 231 ? 25.219 30.511 15.979 1.00 6.10 261 ILE A C 1
ATOM 1685 O O . ILE A 1 231 ? 25.385 30.037 17.100 1.00 7.56 261 ILE A O 1
ATOM 1690 N N . ASP A 1 232 ? 24.520 31.619 15.765 1.00 6.24 262 ASP A N 1
ATOM 1691 C CA . ASP A 1 232 ? 23.885 32.351 16.857 1.00 7.55 262 ASP A CA 1
ATOM 1692 C C . ASP A 1 232 ? 22.743 31.484 17.398 1.00 7.91 262 ASP A C 1
ATOM 1693 O O . ASP A 1 232 ? 21.793 31.183 16.676 1.00 8.20 262 ASP A O 1
ATOM 1698 N N . PRO A 1 233 ? 22.819 31.070 18.675 1.00 8.27 263 PRO A N 1
ATOM 1699 C CA . PRO A 1 233 ? 21.751 30.232 19.235 1.00 8.59 263 PRO A CA 1
ATOM 1700 C C . PRO A 1 233 ? 20.375 30.890 19.229 1.00 10.75 263 PRO A C 1
ATOM 1701 O O . PRO A 1 233 ? 19.351 30.204 19.223 1.00 9.49 263 PRO A O 1
ATOM 1705 N N . GLY A 1 234 ? 20.357 32.218 19.235 1.00 11.19 264 GLY A N 1
ATOM 1706 C CA . GLY A 1 234 ? 19.097 32.937 19.215 1.00 13.69 264 GLY A CA 1
ATOM 1707 C C . GLY A 1 234 ? 18.429 32.742 17.872 1.00 14.76 264 GLY A C 1
ATOM 1708 O O . GLY A 1 234 ? 17.236 32.453 17.791 1.00 16.45 264 GLY A O 1
ATOM 1709 N N . ILE A 1 235 ? 19.211 32.896 16.810 1.00 14.72 265 ILE A N 1
ATOM 1710 C CA . ILE A 1 235 ? 18.710 32.725 15.454 1.00 15.23 265 ILE A CA 1
ATOM 1711 C C . ILE A 1 235 ? 18.357 31.260 15.218 1.00 13.23 265 ILE A C 1
ATOM 1712 O O . ILE A 1 235 ? 17.339 30.941 14.601 1.00 14.45 265 ILE A O 1
ATOM 1717 N N . LEU A 1 236 ? 19.203 30.369 15.721 1.00 11.11 266 LEU A N 1
ATOM 1718 C CA . LEU A 1 236 ? 18.994 28.938 15.555 1.00 9.16 266 LEU A CA 1
ATOM 1719 C C . LEU A 1 236 ? 17.639 28.472 16.081 1.00 9.46 266 LEU A C 1
ATOM 1720 O O . LEU A 1 236 ? 16.895 27.791 15.376 1.00 9.59 266 LEU A O 1
ATOM 1725 N N . GLN A 1 237 ? 17.309 28.841 17.313 1.00 10.24 267 GLN A N 1
ATOM 1726 C CA . GLN A 1 237 ? 16.037 28.412 17.880 1.00 11.47 267 GLN A CA 1
ATOM 1727 C C . GLN A 1 237 ? 14.845 29.058 17.180 1.00 12.60 267 GLN A C 1
ATOM 1728 O O . GLN A 1 237 ? 13.775 28.462 17.089 1.00 12.95 267 GLN A O 1
ATOM 1734 N N . LYS A 1 238 ? 15.033 30.269 16.667 1.00 13.30 268 LYS A N 1
ATOM 1735 C CA . LYS A 1 238 ? 13.958 30.965 15.965 1.00 14.86 268 LYS A CA 1
ATOM 1736 C C . LYS A 1 238 ? 13.612 30.273 14.649 1.00 14.19 268 LYS A C 1
ATOM 1737 O O . LYS A 1 238 ? 12.444 30.003 14.361 1.00 15.29 268 LYS A O 1
ATOM 1743 N N . VAL A 1 239 ? 14.636 29.978 13.858 1.00 13.19 269 VAL A N 1
ATOM 1744 C CA . VAL A 1 239 ? 14.445 29.341 12.562 1.00 12.87 269 VAL A CA 1
ATOM 1745 C C . VAL A 1 239 ? 14.174 27.839 12.624 1.00 12.61 269 VAL A C 1
ATOM 1746 O O . VAL A 1 239 ? 13.286 27.338 11.937 1.00 11.95 269 VAL A O 1
ATOM 1750 N N . ALA A 1 240 ? 14.930 27.120 13.447 1.00 10.63 270 ALA A N 1
ATOM 1751 C CA . ALA A 1 240 ? 14.757 25.674 13.557 1.00 9.51 270 ALA A CA 1
ATOM 1752 C C . ALA A 1 240 ? 13.642 25.263 14.513 1.00 9.30 270 ALA A C 1
ATOM 1753 O O . ALA A 1 240 ? 13.111 24.155 14.414 1.00 10.21 270 ALA A O 1
ATOM 1755 N N . GLY A 1 241 ? 13.293 26.152 15.435 1.00 7.94 271 GLY A N 1
ATOM 1756 C CA . GLY A 1 241 ? 12.251 25.845 16.397 1.00 8.89 271 GLY A CA 1
ATOM 1757 C C . GLY A 1 241 ? 12.840 25.309 17.686 1.00 8.57 271 GLY A C 1
ATOM 1758 O O . GLY A 1 241 ? 13.734 24.459 17.664 1.00 8.66 271 GLY A O 1
ATOM 1759 N N . LEU A 1 242 ? 12.332 25.799 18.811 1.00 8.41 272 LEU A N 1
ATOM 1760 C CA . LEU A 1 242 ? 12.815 25.375 20.118 1.00 9.04 272 LEU A CA 1
ATOM 1761 C C . LEU A 1 242 ? 12.709 23.864 20.341 1.00 9.05 272 LEU A C 1
ATOM 1762 O O . LEU A 1 242 ? 13.555 23.276 21.011 1.00 9.08 272 LEU A O 1
ATOM 1767 N N . ASP A 1 243 ? 11.680 23.229 19.785 1.00 9.47 273 ASP A N 1
ATOM 1768 C CA . ASP A 1 243 ? 11.531 21.786 19.961 1.00 9.79 273 ASP A CA 1
ATOM 1769 C C . ASP A 1 243 ? 12.761 21.026 19.473 1.00 8.87 273 ASP A C 1
ATOM 1770 O O . ASP A 1 243 ? 13.135 20.001 20.044 1.00 9.89 273 ASP A O 1
ATOM 1775 N N . ALA A 1 244 ? 13.388 21.525 18.413 1.00 7.04 274 ALA A N 1
ATOM 1776 C CA . ALA A 1 244 ? 14.564 20.868 17.859 1.00 6.59 274 ALA A CA 1
ATOM 1777 C C . ALA A 1 244 ? 15.857 21.408 18.452 1.00 5.23 274 ALA A C 1
ATOM 1778 O O . ALA A 1 244 ? 16.865 20.704 18.490 1.00 5.78 274 ALA A O 1
ATOM 1780 N N . VAL A 1 245 ? 15.811 22.641 18.942 1.00 4.65 275 VAL A N 1
ATOM 1781 C CA . VAL A 1 245 ? 16.998 23.299 19.475 1.00 5.45 275 VAL A CA 1
ATOM 1782 C C . VAL A 1 245 ? 17.273 23.220 20.977 1.00 5.60 275 VAL A C 1
ATOM 1783 O O . VAL A 1 245 ? 18.427 23.315 21.386 1.00 5.03 275 VAL A O 1
ATOM 1787 N N . ARG A 1 246 ? 16.249 23.051 21.811 1.00 5.37 276 ARG A N 1
ATOM 1788 C CA . ARG A 1 246 ? 16.522 22.981 23.245 1.00 5.34 276 ARG A CA 1
ATOM 1789 C C . ARG A 1 246 ? 17.568 21.898 23.527 1.00 4.43 276 ARG A C 1
ATOM 1790 O O . ARG A 1 246 ? 17.495 20.791 22.986 1.00 5.92 276 ARG A O 1
ATOM 1798 N N . GLY A 1 247 ? 18.561 22.244 24.343 1.00 3.88 277 GLY A N 1
ATOM 1799 C CA . GLY A 1 247 ? 19.618 21.305 24.679 1.00 3.46 277 GLY A CA 1
ATOM 1800 C C . GLY A 1 247 ? 20.902 21.523 23.895 1.00 3.92 277 GLY A C 1
ATOM 1801 O O . GLY A 1 247 ? 21.951 20.984 24.251 1.00 4.85 277 GLY A O 1
ATOM 1802 N N . TYR A 1 248 ? 20.812 22.302 22.821 1.00 3.89 278 TYR A N 1
ATOM 1803 C CA . TYR A 1 248 ? 21.960 22.616 21.974 1.00 3.42 278 TYR A CA 1
ATOM 1804 C C . TYR A 1 248 ? 23.118 23.166 22.806 1.00 4.10 278 TYR A C 1
ATOM 1805 O O . TYR A 1 248 ? 22.927 24.064 23.628 1.00 4.14 278 TYR A O 1
ATOM 1814 N N . SER A 1 249 ? 24.312 22.620 22.583 1.00 3.65 279 SER A N 1
ATOM 1815 C CA . SER A 1 249 ? 25.514 23.039 23.300 1.00 4.66 279 SER A CA 1
ATOM 1816 C C . SER A 1 249 ? 26.365 23.989 22.466 1.00 5.00 279 SER A C 1
ATOM 1817 O O . SER A 1 249 ? 26.448 23.861 21.245 1.00 4.43 279 SER A O 1
ATOM 1820 N N . LEU A 1 250 ? 27.011 24.936 23.136 1.00 4.80 280 LEU A N 1
ATOM 1821 C CA . LEU A 1 250 ? 27.836 25.908 22.436 1.00 5.45 280 LEU A CA 1
ATOM 1822 C C . LEU A 1 250 ? 28.965 26.417 23.311 1.00 6.62 280 LEU A C 1
ATOM 1823 O O . LEU A 1 250 ? 29.051 26.095 24.497 1.00 6.60 280 LEU A O 1
ATOM 1828 N N . ALA A 1 251 ? 29.840 27.211 22.706 1.00 5.70 281 ALA A N 1
ATOM 1829 C CA . ALA A 1 251 ? 30.945 27.809 23.433 1.00 7.76 281 ALA A CA 1
ATOM 1830 C C . ALA A 1 251 ? 30.737 29.316 23.376 1.00 8.56 281 ALA A C 1
ATOM 1831 O O . ALA A 1 251 ? 30.609 29.892 22.297 1.00 12.93 281 ALA A O 1
ATOM 1833 N N . LEU A 1 252 ? 30.676 29.944 24.543 1.00 5.89 282 LEU A N 1
ATOM 1834 C CA . LEU A 1 252 ? 30.487 31.385 24.635 1.00 6.18 282 LEU A CA 1
ATOM 1835 C C . LEU A 1 252 ? 31.838 32.076 24.467 1.00 5.58 282 LEU A C 1
ATOM 1836 O O . LEU A 1 252 ? 32.772 31.793 25.218 1.00 6.65 282 LEU A O 1
ATOM 1841 N N . VAL A 1 253 ? 31.942 32.968 23.484 1.00 3.77 283 VAL A N 1
ATOM 1842 C CA . VAL A 1 253 ? 33.183 33.704 23.244 1.00 4.22 283 VAL A CA 1
ATOM 1843 C C . VAL A 1 253 ? 32.920 35.211 23.281 1.00 4.76 283 VAL A C 1
ATOM 1844 O O . VAL A 1 253 ? 33.812 36.025 23.036 1.00 4.74 283 VAL A O 1
ATOM 1856 N N . PRO A 1 255 ? 30.102 38.306 25.400 1.00 6.21 285 PRO A N 1
ATOM 1857 C CA . PRO A 1 255 ? 29.208 38.487 26.547 1.00 6.95 285 PRO A CA 1
ATOM 1858 C C . PRO A 1 255 ? 27.852 37.894 26.147 1.00 7.14 285 PRO A C 1
ATOM 1859 O O . PRO A 1 255 ? 27.389 38.087 25.021 1.00 7.18 285 PRO A O 1
ATOM 1863 N N . ASN A 1 256 ? 27.224 37.175 27.070 1.00 6.26 286 ASN A N 1
ATOM 1864 C CA . ASN A 1 256 ? 25.947 36.518 26.812 1.00 6.35 286 ASN A CA 1
ATOM 1865 C C . ASN A 1 256 ? 24.745 37.456 26.874 1.00 7.58 286 ASN A C 1
ATOM 1866 O O . ASN A 1 256 ? 24.450 38.020 27.922 1.00 6.12 286 ASN A O 1
ATOM 1871 N N . PRO A 1 257 ? 24.040 37.640 25.743 1.00 6.54 287 PRO A N 1
ATOM 1872 C CA . PRO A 1 257 ? 22.865 38.518 25.705 1.00 8.99 287 PRO A CA 1
ATOM 1873 C C . PRO A 1 257 ? 21.847 38.134 26.781 1.00 9.60 287 PRO A C 1
ATOM 1874 O O . PRO A 1 257 ? 21.087 38.977 27.260 1.00 10.92 287 PRO A O 1
ATOM 1878 N N . GLY A 1 258 ? 21.842 36.855 27.151 1.00 9.95 288 GLY A N 1
ATOM 1879 C CA . GLY A 1 258 ? 20.922 3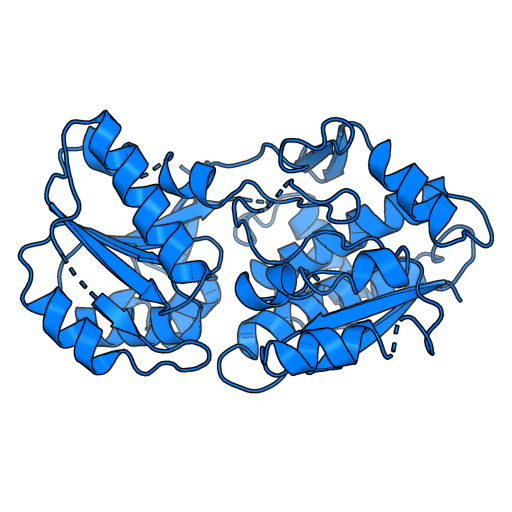6.363 28.162 1.00 10.75 288 GLY A CA 1
ATOM 1880 C C . GLY A 1 258 ? 21.185 36.901 29.556 1.00 11.15 288 GLY A C 1
ATOM 1881 O O . GLY A 1 258 ? 20.284 36.928 30.394 1.00 12.01 288 GLY A O 1
ATOM 1882 N N . LYS A 1 259 ? 22.423 37.313 29.815 1.00 10.09 289 LYS A N 1
ATOM 1883 C CA . LYS A 1 259 ? 22.789 37.871 31.118 1.00 9.95 289 LYS A CA 1
ATOM 1884 C C . LYS A 1 259 ? 22.610 39.379 31.037 1.00 9.04 289 LYS A C 1
ATOM 1885 O O . LYS A 1 259 ? 23.565 40.112 30.782 1.00 8.96 289 LYS A O 1
ATOM 1891 N N . SER A 1 260 ? 21.385 39.839 31.264 1.00 9.16 290 SER A N 1
ATOM 1892 C CA . SER A 1 260 ? 21.072 41.259 31.174 1.00 9.73 290 SER A CA 1
ATOM 1893 C C . SER A 1 260 ? 21.919 42.161 32.067 1.00 8.31 290 SER A C 1
ATOM 1894 O O . SER A 1 260 ? 22.119 43.329 31.741 1.00 9.60 290 SER A O 1
ATOM 1897 N N . VAL A 1 261 ? 22.425 41.632 33.179 1.00 6.94 291 VAL A N 1
ATOM 1898 C CA . VAL A 1 261 ? 23.234 42.454 34.076 1.00 7.13 291 VAL A CA 1
ATOM 1899 C C . VAL A 1 261 ? 24.684 42.627 33.641 1.00 6.05 291 VAL A C 1
ATOM 1900 O O . VAL A 1 261 ? 25.403 43.450 34.203 1.00 6.21 291 VAL A O 1
ATOM 1904 N N . ASN A 1 262 ? 25.124 41.857 32.650 1.00 5.04 292 ASN A N 1
ATOM 1905 C CA . ASN A 1 262 ? 26.495 41.999 32.175 1.00 5.20 292 ASN A CA 1
ATOM 1906 C C . ASN A 1 262 ? 26.675 43.436 31.674 1.00 4.58 292 ASN A C 1
ATOM 1907 O O . ASN A 1 262 ? 25.835 43.950 30.940 1.00 5.31 292 ASN A O 1
ATOM 1912 N N . PRO A 1 263 ? 27.770 44.108 32.078 1.00 4.48 293 PRO A N 1
ATOM 1913 C CA . PRO A 1 263 ? 28.027 45.493 31.658 1.00 4.09 293 PRO A CA 1
ATOM 1914 C C . PRO A 1 263 ? 27.941 45.782 30.160 1.00 3.14 293 PRO A C 1
ATOM 1915 O O . PRO A 1 263 ? 27.420 46.821 29.765 1.00 3.63 293 PRO A O 1
ATOM 1919 N N . VAL A 1 264 ? 28.456 44.881 29.331 1.00 3.46 294 VAL A N 1
ATOM 1920 C CA . VAL A 1 264 ? 28.406 45.100 27.890 1.00 3.44 294 VAL A CA 1
ATOM 1921 C C . VAL A 1 264 ? 26.963 45.027 27.399 1.00 3.38 294 VAL A C 1
ATOM 1922 O O . VAL A 1 264 ? 26.536 45.838 26.576 1.00 4.12 294 VAL A O 1
ATOM 1926 N N . ILE A 1 265 ? 26.211 44.060 27.918 1.00 3.22 295 ILE A N 1
ATOM 1927 C CA . ILE A 1 265 ? 24.818 43.897 27.526 1.00 2.51 295 ILE A CA 1
ATOM 1928 C C . ILE A 1 265 ? 24.022 45.107 28.002 1.00 3.80 295 ILE A C 1
ATOM 1929 O O . ILE A 1 265 ? 23.141 45.602 27.293 1.00 3.25 295 ILE A O 1
ATOM 1934 N N . ARG A 1 266 ? 24.338 45.595 29.198 1.00 3.03 296 ARG A N 1
ATOM 1935 C CA . ARG A 1 266 ? 23.644 46.769 29.701 1.00 4.39 296 ARG A CA 1
ATOM 1936 C C . ARG A 1 266 ? 23.944 47.974 28.817 1.00 3.43 296 ARG A C 1
ATOM 1937 O O . ARG A 1 266 ? 23.041 48.748 28.503 1.00 4.33 296 ARG A O 1
ATOM 1945 N N . GLU A 1 267 ? 25.198 48.131 28.396 1.00 2.59 297 GLU A N 1
ATOM 1946 C CA . GLU A 1 267 ? 25.531 49.264 27.537 1.00 3.33 297 GLU A CA 1
ATOM 1947 C C . GLU A 1 267 ? 24.830 49.140 26.184 1.00 3.18 297 GLU A C 1
ATOM 1948 O O . GLU A 1 267 ? 24.376 50.134 25.614 1.00 3.46 297 GLU A O 1
ATOM 1954 N N . PHE A 1 268 ? 24.737 47.915 25.674 1.00 2.84 298 PHE A N 1
ATOM 1955 C CA . PHE A 1 268 ? 24.075 47.674 24.399 1.00 3.13 298 PHE A CA 1
ATOM 1956 C C . PHE A 1 268 ? 22.614 48.113 24.494 1.00 3.26 298 PHE A C 1
ATOM 1957 O O . PHE A 1 268 ? 22.117 48.820 23.622 1.00 3.89 298 PHE A O 1
ATOM 1965 N N . ASN A 1 269 ? 21.936 47.705 25.563 1.00 3.35 299 ASN A N 1
ATOM 1966 C CA . ASN A 1 269 ? 20.536 48.073 25.740 1.00 4.54 299 ASN A CA 1
ATOM 1967 C C . ASN A 1 269 ? 20.352 49.567 25.967 1.00 4.82 299 ASN A C 1
ATOM 1968 O O . ASN A 1 269 ? 19.379 50.151 25.489 1.00 5.36 299 ASN A O 1
ATOM 1973 N N . ARG A 1 270 ? 21.278 50.190 26.692 1.00 4.22 300 ARG A N 1
ATOM 1974 C CA . ARG A 1 270 ? 21.182 51.628 26.922 1.00 3.94 300 ARG A CA 1
ATOM 1975 C C . ARG A 1 270 ? 21.411 52.355 25.599 1.00 4.85 300 ARG A C 1
ATOM 1976 O O . ARG A 1 270 ? 20.734 53.336 25.292 1.00 4.78 300 ARG A O 1
ATOM 1984 N N . ALA A 1 271 ? 22.363 51.864 24.811 1.00 4.06 301 ALA A N 1
ATOM 1985 C CA . ALA A 1 271 ? 22.663 52.468 23.518 1.00 3.99 301 ALA A CA 1
ATOM 1986 C C . ALA A 1 271 ? 21.463 52.367 22.579 1.00 4.41 301 ALA A C 1
ATOM 1987 O O . ALA A 1 271 ? 21.102 53.336 21.910 1.00 4.87 301 ALA A O 1
ATOM 1989 N N . ARG A 1 272 ? 20.851 51.189 22.528 1.00 4.21 302 ARG A N 1
ATOM 1990 C CA . ARG A 1 272 ? 19.696 50.972 21.665 1.00 6.02 302 ARG A CA 1
ATOM 1991 C C . ARG A 1 272 ? 18.586 51.971 21.984 1.00 6.22 302 ARG A C 1
ATOM 1992 O O . ARG A 1 272 ? 18.007 52.575 21.082 1.00 6.48 302 ARG A O 1
ATOM 2000 N N . ALA A 1 273 ? 18.301 52.153 23.268 1.00 5.48 303 ALA A N 1
ATOM 2001 C CA . ALA A 1 273 ? 17.251 53.081 23.673 1.00 6.02 303 ALA A CA 1
ATOM 2002 C C . ALA A 1 273 ? 17.618 54.534 23.379 1.00 6.34 303 ALA A C 1
ATOM 2003 O O . ALA A 1 273 ? 16.804 55.292 22.851 1.00 7.90 303 ALA A O 1
ATOM 2005 N N . ALA A 1 274 ? 18.846 54.921 23.705 1.00 6.50 304 ALA A N 1
ATOM 2006 C CA . ALA A 1 274 ? 19.293 56.290 23.479 1.00 6.51 304 ALA A CA 1
ATOM 2007 C C . ALA A 1 274 ? 19.310 56.679 22.003 1.00 6.62 304 ALA A C 1
ATOM 2008 O O . ALA A 1 274 ? 18.907 57.787 21.636 1.00 7.93 304 ALA A O 1
ATOM 2010 N N . VAL A 1 275 ? 19.791 55.771 21.160 1.00 6.83 305 VAL A N 1
ATOM 2011 C CA . VAL A 1 275 ? 19.871 56.020 19.726 1.00 8.13 305 VAL A CA 1
ATOM 2012 C C . VAL A 1 275 ? 18.504 55.898 19.064 1.00 8.27 305 VAL A C 1
ATOM 2013 O O . VAL A 1 275 ? 18.232 56.553 18.057 1.00 10.13 305 VAL A O 1
ATOM 2017 N N . GLY A 1 276 ? 17.643 55.072 19.647 1.00 9.60 306 GLY A N 1
ATOM 2018 C CA . GLY A 1 276 ? 16.320 54.869 19.088 1.00 11.52 306 GLY A CA 1
ATOM 2019 C C . GLY A 1 276 ? 16.386 53.873 17.948 1.00 12.68 306 GLY A C 1
ATOM 2020 O O . GLY A 1 276 ? 15.612 53.949 16.993 1.00 12.82 306 GLY A O 1
ATOM 2021 N N . ALA A 1 277 ? 17.326 52.937 18.051 1.00 13.31 307 ALA A N 1
ATOM 2022 C CA . ALA A 1 277 ? 17.515 51.906 17.036 1.00 14.35 307 ALA A CA 1
ATOM 2023 C C . ALA A 1 277 ? 16.511 50.776 17.246 1.00 16.27 307 ALA A C 1
ATOM 2024 O O . ALA A 1 277 ? 16.873 49.673 17.659 1.00 16.08 307 ALA A O 1
ATOM 2026 N N . LYS A 1 278 ? 15.245 51.060 16.956 1.00 17.01 308 LYS A N 1
ATOM 2027 C CA . LYS A 1 278 ? 14.182 50.080 17.127 1.00 19.80 308 LYS A CA 1
ATOM 2028 C C . LYS A 1 278 ? 14.374 48.854 16.240 1.00 20.63 308 LYS A C 1
ATOM 2029 O O . LYS A 1 278 ? 13.952 47.752 16.589 1.00 21.82 308 LYS A O 1
ATOM 2035 N N . ASP A 1 279 ? 15.021 49.051 15.097 1.00 21.59 309 ASP A N 1
ATOM 2036 C CA . ASP A 1 279 ? 15.265 47.970 14.149 1.00 23.07 309 ASP A CA 1
ATOM 2037 C C . ASP A 1 279 ? 16.357 46.998 14.596 1.00 22.12 309 ASP A C 1
ATOM 2038 O O . ASP A 1 279 ? 16.502 45.916 14.025 1.00 21.69 309 ASP A O 1
ATOM 2043 N N . VAL A 1 280 ? 17.119 47.381 15.615 1.00 20.29 310 VAL A N 1
ATOM 2044 C CA . VAL A 1 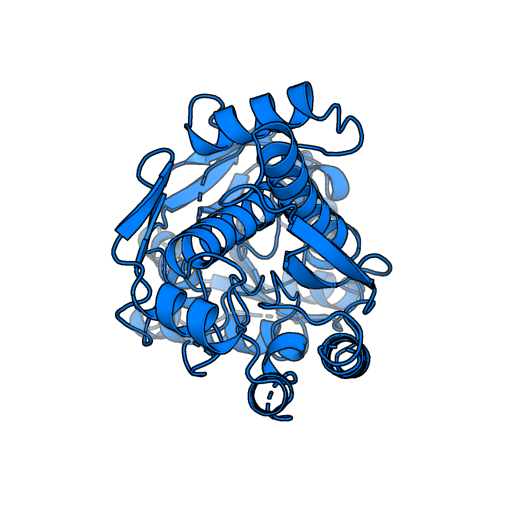280 ? 18.204 46.540 16.113 1.00 18.57 310 VAL A CA 1
ATOM 2045 C C . VAL A 1 280 ? 17.783 45.629 17.261 1.00 18.54 310 VAL A C 1
ATOM 2046 O O . VAL A 1 280 ? 17.274 46.091 18.282 1.00 19.21 310 VAL A O 1
ATOM 2050 N N . ASP A 1 281 ? 18.003 44.330 17.088 1.00 16.53 311 ASP A N 1
ATOM 2051 C CA . ASP A 1 281 ? 17.663 43.361 18.121 1.00 15.83 311 ASP A CA 1
ATOM 2052 C C . ASP A 1 281 ? 18.920 42.865 18.824 1.00 13.34 311 ASP A C 1
ATOM 2053 O O . ASP A 1 281 ? 19.962 42.669 18.197 1.00 13.01 311 ASP A O 1
ATOM 2058 N N . LEU A 1 282 ? 18.819 42.672 20.133 1.00 10.30 312 LEU A N 1
ATOM 2059 C CA . LEU A 1 282 ? 19.937 42.172 20.917 1.00 9.15 312 LEU A CA 1
ATOM 2060 C C . LEU A 1 282 ? 20.158 40.716 20.511 1.00 8.77 312 LEU A C 1
ATOM 2061 O O . LEU A 1 282 ? 19.222 39.916 20.528 1.00 11.40 312 LEU A O 1
ATOM 2066 N N . SER A 1 283 ? 21.387 40.382 20.129 1.00 6.65 313 SER A N 1
ATOM 2067 C CA . SER A 1 283 ? 21.723 39.020 19.725 1.00 5.28 313 SER A CA 1
ATOM 2068 C C . SER A 1 283 ? 23.219 38.824 19.872 1.00 5.16 313 SER A C 1
ATOM 2069 O O . SER A 1 283 ? 23.964 39.791 20.021 1.00 4.78 313 SER A O 1
ATOM 2072 N N . PHE A 1 284 ? 23.660 37.573 19.817 1.00 4.87 314 PHE A N 1
ATOM 2073 C CA . PHE A 1 284 ? 25.080 37.289 19.936 1.00 4.57 314 PHE A CA 1
ATOM 2074 C C . PHE A 1 284 ? 25.901 37.997 18.860 1.00 4.51 314 PHE A C 1
ATOM 2075 O O . PHE A 1 284 ? 26.900 38.644 19.173 1.00 4.79 314 PHE A O 1
ATOM 2083 N N . ARG A 1 285 ? 25.485 37.897 17.600 1.00 3.58 315 ARG A N 1
ATOM 2084 C CA . ARG A 1 285 ? 26.248 38.537 16.535 1.00 4.01 315 ARG A CA 1
ATOM 2085 C C . ARG A 1 285 ? 26.185 40.063 16.603 1.00 2.92 315 ARG A C 1
ATOM 2086 O O . ARG A 1 285 ? 27.136 40.736 16.214 1.00 3.22 315 ARG A O 1
ATOM 2094 N N . ALA A 1 286 ? 25.085 40.619 17.105 1.00 2.89 316 ALA A N 1
ATOM 2095 C CA . ALA A 1 286 ? 24.991 42.072 17.215 1.00 3.36 316 ALA A CA 1
ATOM 2096 C C . ALA A 1 286 ? 25.958 42.531 18.305 1.00 3.50 316 ALA A C 1
ATOM 2097 O O . ALA A 1 286 ? 26.596 43.581 18.192 1.00 2.26 316 ALA A O 1
ATOM 2099 N N . VAL A 1 287 ? 26.066 41.739 19.368 1.00 3.44 317 VAL A N 1
ATOM 2100 C CA . VAL A 1 287 ? 26.987 42.069 20.448 1.00 3.20 317 VAL A CA 1
ATOM 2101 C C . VAL A 1 287 ? 28.419 41.994 19.924 1.00 3.86 317 VAL A C 1
ATOM 2102 O O . VAL A 1 287 ? 29.261 42.811 20.294 1.00 3.05 317 VAL A O 1
ATOM 2106 N N . GLU A 1 288 ? 28.688 41.023 19.052 1.00 3.32 318 GLU A N 1
ATOM 2107 C CA . GLU A 1 288 ? 30.017 40.869 18.470 1.00 3.61 318 GLU A CA 1
ATOM 2108 C C . GLU A 1 288 ? 30.386 42.134 17.687 1.00 2.14 318 GLU A C 1
ATOM 2109 O O . GLU A 1 288 ? 31.513 42.615 17.764 1.00 3.85 318 GLU A O 1
ATOM 2115 N N . GLY A 1 289 ? 29.426 42.676 16.942 1.00 1.64 319 GLY A N 1
ATOM 2116 C CA . GLY A 1 289 ? 29.684 43.884 16.175 1.00 2.08 319 GLY A CA 1
ATOM 2117 C C . GLY A 1 289 ? 29.892 45.089 17.078 1.00 2.63 319 GLY A C 1
ATOM 2118 O O . GLY A 1 289 ? 30.746 45.941 16.814 1.00 3.28 319 GLY A O 1
ATOM 2119 N N . PHE A 1 290 ? 29.089 45.161 18.135 1.00 2.70 320 PHE A N 1
ATOM 2120 C CA . PHE A 1 290 ? 29.151 46.235 19.126 1.00 2.82 320 PHE A CA 1
ATOM 2121 C C . PHE A 1 290 ? 30.540 46.225 19.780 1.00 3.14 320 PHE A C 1
ATOM 2122 O O . PHE A 1 290 ? 31.206 47.262 19.886 1.00 3.97 320 PHE A O 1
ATOM 2130 N N . VAL A 1 291 ? 30.971 45.040 20.203 1.00 2.98 321 VAL A N 1
ATOM 2131 C CA . VAL A 1 291 ? 32.270 44.868 20.850 1.00 2.80 321 VAL A CA 1
ATOM 2132 C C . VAL A 1 291 ? 33.432 45.212 19.921 1.00 2.43 321 VAL A C 1
ATOM 2133 O O . VAL A 1 291 ? 34.376 45.893 20.324 1.00 2.64 321 VAL A O 1
ATOM 2137 N N . ALA A 1 292 ? 33.368 44.745 18.679 1.00 2.90 322 ALA A N 1
ATOM 2138 C CA . ALA A 1 292 ? 34.435 45.031 17.728 1.00 1.81 322 ALA A CA 1
ATOM 2139 C C . ALA A 1 292 ? 34.543 46.535 17.510 1.00 2.96 322 ALA A C 1
ATOM 2140 O O . ALA A 1 292 ? 35.642 47.097 17.497 1.00 2.65 322 ALA A O 1
ATOM 2142 N N . ALA A 1 293 ? 33.395 47.187 17.352 1.00 2.38 323 ALA A N 1
ATOM 2143 C CA . ALA A 1 293 ? 33.373 48.628 17.140 1.00 3.42 323 ALA A CA 1
ATOM 2144 C C . ALA A 1 293 ? 33.962 49.376 18.333 1.00 3.23 323 ALA A C 1
ATOM 2145 O O . ALA A 1 293 ? 34.700 50.342 18.158 1.00 3.67 323 ALA A O 1
ATOM 2147 N N . LYS A 1 294 ? 33.645 48.923 19.545 1.00 3.84 324 LYS A N 1
ATOM 2148 C CA . LYS A 1 294 ? 34.157 49.581 20.742 1.00 3.67 324 LYS A CA 1
ATOM 2149 C C . LYS A 1 294 ? 35.672 49.416 20.859 1.00 4.23 324 LYS A C 1
ATOM 2150 O O . LYS A 1 294 ? 36.373 50.346 21.251 1.00 3.86 324 LYS A O 1
ATOM 2156 N N . VAL A 1 295 ? 36.176 48.231 20.524 1.00 3.51 325 VAL A N 1
ATOM 2157 C CA . VAL A 1 295 ? 37.614 47.985 20.576 1.00 3.40 325 VAL A CA 1
ATOM 2158 C C . VAL A 1 295 ? 38.318 48.910 19.582 1.00 3.43 325 VAL A C 1
ATOM 2159 O O . VAL A 1 295 ? 39.343 49.517 19.896 1.00 3.51 325 VAL A O 1
ATOM 2163 N N . LEU A 1 296 ? 37.763 49.014 18.377 1.00 2.55 326 LEU A N 1
ATOM 2164 C CA . LEU A 1 296 ? 38.342 49.880 17.359 1.00 2.16 326 LEU A CA 1
ATOM 2165 C C . LEU A 1 296 ? 38.277 51.338 17.808 1.00 4.21 326 LEU A C 1
ATOM 2166 O O . LEU A 1 296 ? 39.228 52.092 17.623 1.00 3.16 326 LEU A O 1
ATOM 2171 N N . ALA A 1 297 ? 37.156 51.730 18.406 1.00 4.17 327 ALA A N 1
ATOM 2172 C CA . ALA A 1 297 ? 36.990 53.101 18.872 1.00 4.54 327 ALA A CA 1
ATOM 2173 C C . ALA A 1 297 ? 38.060 53.488 19.892 1.00 5.07 327 ALA A C 1
ATOM 2174 O O . ALA A 1 297 ? 38.560 54.610 19.869 1.00 3.85 327 ALA A O 1
ATOM 2176 N N . GLU A 1 298 ? 38.407 52.564 20.785 1.00 5.36 328 GLU A N 1
ATOM 2177 C CA . GLU A 1 298 ? 39.427 52.831 21.793 1.00 5.71 328 GLU A CA 1
ATOM 2178 C C . GLU A 1 298 ? 40.775 53.052 21.112 1.00 5.94 328 GLU A C 1
ATOM 2179 O O . GLU A 1 298 ? 41.548 53.923 21.509 1.00 5.74 328 GLU A O 1
ATOM 2185 N N . ALA A 1 299 ? 41.057 52.261 20.081 1.00 5.85 329 ALA A N 1
ATOM 2186 C CA . ALA A 1 299 ? 42.311 52.410 19.357 1.00 4.51 329 ALA A CA 1
ATOM 2187 C C . ALA A 1 299 ? 42.331 53.762 18.653 1.00 4.88 329 ALA A C 1
ATOM 2188 O O . ALA A 1 299 ? 43.347 54.451 18.650 1.00 4.70 329 ALA A O 1
ATOM 2190 N N . ILE A 1 300 ? 41.204 54.145 18.058 1.00 4.17 330 ILE A N 1
ATOM 2191 C CA . ILE A 1 300 ? 41.130 55.426 17.368 1.00 5.17 330 ILE A CA 1
ATOM 2192 C C . ILE A 1 300 ? 41.341 56.562 18.367 1.00 4.94 330 ILE A C 1
ATOM 2193 O O . ILE A 1 300 ? 42.026 57.541 18.073 1.00 4.93 330 ILE A O 1
ATOM 2198 N N . ARG A 1 301 ? 40.761 56.417 19.553 1.00 4.79 331 ARG A N 1
ATOM 2199 C CA . ARG A 1 301 ? 40.896 57.427 20.596 1.00 6.17 331 ARG A CA 1
ATOM 2200 C C . ARG A 1 301 ? 42.363 57.598 20.982 1.00 7.21 331 ARG A C 1
ATOM 2201 O O . ARG A 1 301 ? 42.853 58.720 21.112 1.00 9.05 331 ARG A O 1
ATOM 2209 N N . ARG A 1 302 ? 43.060 56.480 21.160 1.00 7.49 332 ARG A N 1
ATOM 2210 C CA . ARG A 1 302 ? 44.469 56.510 21.533 1.00 6.82 332 ARG A CA 1
ATOM 2211 C C . ARG A 1 302 ? 45.363 57.042 20.419 1.00 8.91 332 ARG A C 1
ATOM 2212 O O . ARG A 1 302 ? 46.459 57.544 20.682 1.00 9.79 332 ARG A O 1
ATOM 2220 N N . ALA A 1 303 ? 44.896 56.936 19.179 1.00 8.51 333 ALA A N 1
ATOM 2221 C CA . ALA A 1 303 ? 45.669 57.397 18.030 1.00 9.22 333 ALA A CA 1
ATOM 2222 C C . ALA A 1 303 ? 45.789 58.916 17.963 1.00 10.63 333 ALA A C 1
ATOM 2223 O O . ALA A 1 303 ? 46.633 59.442 17.236 1.00 11.92 333 ALA A O 1
ATOM 2225 N N . GLY A 1 304 ? 44.938 59.618 18.705 1.00 12.39 334 GLY A N 1
ATOM 2226 C CA . GLY A 1 304 ? 45.001 61.070 18.717 1.00 13.95 334 GLY A CA 1
ATOM 2227 C C . GLY A 1 304 ? 44.160 61.754 17.656 1.00 15.01 334 GLY A C 1
ATOM 2228 O O . GLY A 1 304 ? 43.535 61.091 16.833 1.00 14.70 334 GLY A O 1
ATOM 2229 N N . PRO A 1 305 ? 44.125 63.097 17.655 1.00 17.17 335 PRO A N 1
ATOM 2230 C CA . PRO A 1 305 ? 43.355 63.889 16.691 1.00 17.71 335 PRO A CA 1
ATOM 2231 C C . PRO A 1 305 ? 43.724 63.585 15.242 1.00 17.03 335 PRO A C 1
ATOM 2232 O O . PRO A 1 305 ? 44.881 63.294 14.938 1.00 17.63 335 PRO A O 1
ATOM 2236 N N . LYS A 1 306 ? 42.730 63.661 14.360 1.00 16.61 336 LYS A N 1
ATOM 2237 C CA . LYS A 1 306 ? 42.922 63.403 12.935 1.00 16.48 336 LYS A CA 1
ATOM 2238 C C . LYS A 1 306 ? 43.853 62.212 12.738 1.00 15.53 336 LYS A C 1
ATOM 2239 O O . LYS A 1 306 ? 44.864 62.309 12.042 1.00 14.53 336 LYS A O 1
ATOM 2245 N N . PRO A 1 307 ? 43.507 61.062 13.337 1.00 14.24 337 PRO A N 1
ATOM 2246 C CA . PRO A 1 307 ? 44.307 59.839 13.245 1.00 13.92 337 PRO A CA 1
ATOM 2247 C C . PRO A 1 307 ? 44.421 59.250 11.848 1.00 13.11 337 PRO A C 1
ATOM 2248 O O . PRO A 1 307 ? 43.461 59.251 11.079 1.00 13.38 337 PRO A O 1
ATOM 2252 N N . THR A 1 308 ? 45.609 58.745 11.532 1.00 13.17 338 THR A N 1
ATOM 2253 C CA . THR A 1 308 ? 45.859 58.130 10.238 1.00 12.49 338 THR A CA 1
ATOM 2254 C C . THR A 1 308 ? 45.697 56.626 10.373 1.00 12.22 338 THR A C 1
ATOM 2255 O O . THR A 1 308 ? 45.611 56.094 11.480 1.00 10.87 338 THR A O 1
ATOM 2259 N N . ARG A 1 309 ? 45.672 55.948 9.233 1.00 11.18 339 ARG A N 1
ATOM 2260 C CA . ARG A 1 309 ? 45.534 54.503 9.191 1.00 11.58 339 ARG A CA 1
ATOM 2261 C C . ARG A 1 309 ? 46.697 53.869 9.959 1.00 10.11 339 ARG A C 1
ATOM 2262 O O . ARG A 1 309 ? 46.521 52.891 10.684 1.00 9.47 339 ARG A O 1
ATOM 2270 N N . GLU A 1 310 ? 47.885 54.445 9.799 1.00 9.87 340 GLU A N 1
ATOM 2271 C CA . GLU A 1 310 ? 49.086 53.960 10.472 1.00 10.32 340 GLU A CA 1
ATOM 2272 C C . GLU A 1 310 ? 49.008 54.133 11.988 1.00 8.64 340 GLU A C 1
ATOM 2273 O O . GLU A 1 310 ? 49.380 53.235 12.740 1.00 8.06 340 GLU A O 1
ATOM 2279 N N . GLN A 1 311 ? 48.521 55.286 12.437 1.00 8.78 341 GLN A N 1
ATOM 2280 C CA . GLN A 1 311 ? 48.410 55.542 13.866 1.00 7.48 341 GLN A CA 1
ATOM 2281 C C . GLN A 1 311 ? 47.393 54.618 14.526 1.00 6.56 341 GLN A C 1
ATOM 2282 O O . GLN A 1 311 ? 47.592 54.165 15.651 1.00 7.65 341 GLN A O 1
ATOM 2288 N N . VAL A 1 312 ? 46.304 54.334 13.825 1.00 5.98 342 VAL A N 1
ATOM 2289 C CA . VAL A 1 312 ? 45.285 53.452 14.371 1.00 6.91 342 VAL A CA 1
ATOM 2290 C C . VAL A 1 312 ? 45.839 52.029 14.465 1.00 6.30 342 VAL A C 1
ATOM 2291 O O . VAL A 1 312 ? 45.607 51.327 15.446 1.00 5.54 342 VAL A O 1
ATOM 2295 N N . ARG A 1 313 ? 46.583 51.606 13.447 1.00 6.21 343 ARG A N 1
ATOM 2296 C CA . ARG A 1 313 ? 47.179 50.272 13.453 1.00 6.59 343 ARG A CA 1
ATOM 2297 C C . ARG A 1 313 ? 48.118 50.169 14.654 1.00 6.91 343 ARG A C 1
ATOM 2298 O O . ARG A 1 313 ? 48.091 49.200 15.411 1.00 6.49 343 ARG A O 1
ATOM 2306 N N . HIS A 1 314 ? 48.944 51.193 14.818 1.00 7.33 344 HIS A N 1
ATOM 2307 C CA . HIS A 1 314 ? 49.905 51.251 15.906 1.00 8.29 344 HIS A CA 1
ATOM 2308 C C . HIS A 1 314 ? 49.192 51.127 17.252 1.00 7.14 344 HIS A C 1
ATOM 2309 O O . HIS A 1 314 ? 49.591 50.339 18.110 1.00 7.07 344 HIS A O 1
ATOM 2316 N N . ALA A 1 315 ? 48.122 51.898 17.421 1.00 6.22 345 ALA A N 1
ATOM 2317 C CA . ALA A 1 315 ? 47.353 51.880 18.658 1.00 5.37 345 ALA A CA 1
ATOM 2318 C C . ALA A 1 315 ? 46.779 50.492 18.935 1.00 6.03 345 ALA A C 1
ATOM 2319 O O . ALA A 1 315 ? 46.783 50.022 20.070 1.00 7.39 345 ALA A O 1
ATOM 2321 N N . LEU A 1 316 ? 46.288 49.835 17.891 1.00 5.62 346 LEU A N 1
ATOM 2322 C CA . LEU A 1 316 ? 45.721 48.504 18.043 1.00 5.76 346 LEU A CA 1
ATOM 2323 C C . LEU A 1 316 ? 46.747 47.510 18.577 1.00 6.57 346 LEU A C 1
ATOM 2324 O O . LEU A 1 316 ? 46.455 46.731 19.481 1.00 7.25 346 LEU A O 1
ATOM 2329 N N . THR A 1 317 ? 47.956 47.550 18.026 1.00 7.13 347 THR A N 1
ATOM 2330 C CA . THR A 1 317 ? 49.001 46.629 18.450 1.00 8.75 347 THR A CA 1
ATOM 2331 C C . THR A 1 317 ? 49.435 46.844 19.894 1.00 8.95 347 THR A C 1
ATOM 2332 O O . THR A 1 317 ? 50.142 46.012 20.457 1.00 11.05 347 THR A O 1
ATOM 2336 N N . GLU A 1 318 ? 49.012 47.947 20.500 1.00 9.71 348 GLU A N 1
ATOM 2337 C CA . GLU A 1 318 ? 49.413 48.214 21.875 1.00 10.75 348 GLU A CA 1
ATOM 2338 C C . GLU A 1 318 ? 48.296 48.134 22.909 1.00 10.28 348 GLU A C 1
ATOM 2339 O O . GLU A 1 318 ? 48.499 48.483 24.071 1.00 9.84 348 GLU A O 1
ATOM 2345 N N . LEU A 1 319 ? 47.117 47.676 22.496 1.00 9.03 349 LEU A N 1
ATOM 2346 C CA . LEU A 1 319 ? 46.015 47.519 23.439 1.00 7.95 349 LEU A CA 1
ATOM 2347 C C . LEU A 1 319 ? 46.393 46.345 24.340 1.00 7.25 349 LEU A C 1
ATOM 2348 O O . LEU A 1 319 ? 46.527 45.215 23.865 1.00 7.38 349 LEU A O 1
ATOM 2353 N N . ARG A 1 320 ? 46.578 46.614 25.630 1.00 8.14 350 ARG A N 1
ATOM 2354 C CA . ARG A 1 320 ? 46.955 45.573 26.586 1.00 8.44 350 ARG A CA 1
ATOM 2355 C C . ARG A 1 320 ? 45.889 45.443 27.664 1.00 8.87 350 ARG A C 1
ATOM 2356 O O . ARG A 1 320 ? 45.872 46.201 28.633 1.00 9.54 350 ARG A O 1
ATOM 2364 N N . ASP A 1 321 ? 44.996 44.480 27.475 1.00 7.21 351 ASP A N 1
ATOM 2365 C CA . ASP A 1 321 ? 43.907 44.213 28.405 1.00 7.16 351 ASP A CA 1
ATOM 2366 C C . ASP A 1 321 ? 42.892 45.347 28.509 1.00 7.12 351 ASP A C 1
ATOM 2367 O O . ASP A 1 321 ? 42.428 45.683 29.602 1.00 7.04 351 ASP A O 1
ATOM 2372 N N . TYR A 1 322 ? 42.547 45.941 27.372 1.00 5.33 352 TYR A N 1
ATOM 2373 C CA . TYR A 1 322 ? 41.548 47.000 27.369 1.00 5.65 352 TYR A CA 1
ATOM 2374 C C . TYR A 1 322 ? 40.214 46.333 27.706 1.00 4.75 352 TYR A C 1
ATOM 2375 O O . TYR A 1 322 ? 39.815 45.365 27.055 1.00 4.91 352 TYR A O 1
ATOM 2384 N N . ASP A 1 323 ? 39.532 46.858 28.721 1.00 6.07 353 ASP A N 1
ATOM 2385 C CA . ASP A 1 323 ? 38.255 46.314 29.188 1.00 5.59 353 ASP A CA 1
ATOM 2386 C C . ASP A 1 323 ? 37.068 46.952 28.466 1.00 5.86 353 ASP A C 1
ATOM 2387 O O . ASP A 1 323 ? 36.793 48.138 28.643 1.00 5.41 353 ASP A O 1
ATOM 2392 N N . VAL A 1 324 ? 36.367 46.159 27.661 1.00 4.98 354 VAL A N 1
ATOM 2393 C CA . VAL A 1 324 ? 35.202 46.639 26.926 1.00 7.41 354 VAL A CA 1
ATOM 2394 C C . VAL A 1 324 ? 34.017 46.705 27.892 1.00 5.92 354 VAL A C 1
ATOM 2395 O O . VAL A 1 324 ? 32.996 47.344 27.615 1.00 5.84 354 VAL A O 1
ATOM 2399 N N . GLY A 1 325 ? 34.177 46.045 29.034 1.00 6.01 355 GLY A N 1
ATOM 2400 C CA . GLY A 1 325 ? 33.141 46.022 30.048 1.00 6.18 355 GLY A CA 1
ATOM 2401 C C . GLY A 1 325 ? 33.009 44.653 30.687 1.00 6.36 355 GLY A C 1
ATOM 2402 O O . GLY A 1 325 ? 33.117 43.628 30.013 1.00 5.65 355 GLY A O 1
ATOM 2403 N N . GLY A 1 326 ? 32.795 44.639 31.998 1.00 6.29 356 GLY A N 1
ATOM 2404 C CA . GLY A 1 326 ? 32.624 43.388 32.718 1.00 7.79 356 GLY A CA 1
ATOM 2405 C C . GLY A 1 326 ? 33.799 42.430 32.711 1.00 7.95 356 GLY A C 1
ATOM 2406 O O . GLY A 1 326 ? 33.636 41.244 33.004 1.00 10.26 356 GLY A O 1
ATOM 2407 N N . GLY A 1 327 ? 34.984 42.922 32.374 1.00 7.26 357 GLY A N 1
ATOM 2408 C CA . GLY A 1 327 ? 36.140 42.048 32.367 1.00 7.21 357 GLY A CA 1
ATOM 2409 C C . GLY A 1 327 ? 36.440 41.409 31.028 1.00 7.75 357 GLY A C 1
ATOM 2410 O O . GLY A 1 327 ? 37.350 40.585 30.924 1.00 7.94 357 GLY A O 1
ATOM 2411 N N . PHE A 1 328 ? 35.669 41.756 30.003 1.00 5.45 358 PHE A N 1
ATOM 2412 C CA . PHE A 1 328 ? 35.931 41.214 28.676 1.00 4.63 358 PHE A CA 1
ATOM 2413 C C . PHE A 1 328 ? 37.043 42.105 28.149 1.00 6.17 358 PHE A C 1
ATOM 2414 O O . PHE A 1 328 ? 36.798 43.188 27.619 1.00 6.85 358 PHE A O 1
ATOM 2422 N N . THR A 1 329 ? 38.274 41.641 28.326 1.00 5.92 359 THR A N 1
ATOM 2423 C CA . THR A 1 329 ? 39.447 42.402 27.925 1.00 6.63 359 THR A CA 1
ATOM 2424 C C . THR A 1 329 ? 40.079 41.923 26.633 1.00 5.82 359 THR A C 1
ATOM 2425 O O . THR A 1 329 ? 39.975 40.754 26.270 1.00 5.97 359 THR A O 1
ATOM 2429 N N . VAL A 1 330 ? 40.749 42.846 25.952 1.00 5.67 360 VAL A N 1
ATOM 2430 C CA . VAL A 1 330 ? 41.416 42.548 24.699 1.00 6.53 360 VAL A CA 1
ATOM 2431 C C . VAL A 1 330 ? 42.894 42.915 24.791 1.00 6.73 360 VAL A C 1
ATOM 2432 O O . VAL A 1 330 ? 43.248 44.016 25.216 1.00 6.99 360 VAL A O 1
ATOM 2436 N N . ASP A 1 331 ? 43.751 41.976 24.407 1.00 5.92 361 ASP A N 1
ATOM 2437 C CA . ASP A 1 331 ? 45.194 42.185 24.422 1.00 6.30 361 ASP A CA 1
ATOM 2438 C C . ASP A 1 331 ? 45.750 41.814 23.050 1.00 6.65 361 ASP A C 1
ATOM 2439 O O . ASP A 1 331 ? 45.819 40.634 22.701 1.00 7.80 361 ASP A O 1
ATOM 2444 N N . PHE A 1 332 ? 46.135 42.825 22.272 1.00 5.86 362 PHE A N 1
ATOM 2445 C CA . PHE A 1 332 ? 46.681 42.589 20.938 1.00 7.17 362 PHE A CA 1
ATOM 2446 C C . PHE A 1 332 ? 48.205 42.618 20.904 1.00 9.68 362 PHE A C 1
ATOM 2447 O O . PHE A 1 332 ? 48.796 42.548 19.828 1.00 12.28 362 PHE A O 1
ATOM 2455 N N . THR A 1 333 ? 48.849 42.724 22.063 1.00 10.56 363 THR A N 1
ATOM 2456 C CA . THR A 1 333 ? 50.311 42.776 22.086 1.00 11.41 363 THR A CA 1
ATOM 2457 C C . THR A 1 333 ? 50.954 41.465 21.635 1.00 11.99 363 THR A C 1
ATOM 2458 O O . THR A 1 333 ? 52.080 41.461 21.135 1.00 14.52 363 THR A O 1
ATOM 2462 N N . ASP A 1 334 ? 50.239 40.358 21.816 1.00 11.77 364 ASP A N 1
ATOM 2463 C CA . ASP A 1 334 ? 50.717 39.044 21.389 1.00 11.77 364 ASP A CA 1
ATOM 2464 C C . ASP A 1 334 ? 49.911 38.703 20.139 1.00 11.13 364 ASP A C 1
ATOM 2465 O O . ASP A 1 334 ? 48.755 38.291 20.235 1.00 11.68 364 ASP A O 1
ATOM 2470 N N . ARG A 1 335 ? 50.522 38.874 18.971 1.00 10.43 365 ARG A N 1
ATOM 2471 C CA . ARG A 1 335 ? 49.835 38.629 17.708 1.00 10.08 365 ARG A CA 1
ATOM 2472 C C . ARG A 1 335 ? 49.582 37.160 17.366 1.00 10.33 365 ARG A C 1
ATOM 2473 O O . ARG A 1 335 ? 48.903 36.862 16.383 1.00 11.28 365 ARG A O 1
ATOM 2481 N N . SER A 1 336 ? 50.101 36.242 18.176 1.00 9.98 366 SER A N 1
ATOM 2482 C CA . SER A 1 336 ? 49.922 34.818 17.902 1.00 11.00 366 SER A CA 1
ATOM 2483 C C . SER A 1 336 ? 48.619 34.227 18.436 1.00 11.08 366 SER A C 1
ATOM 2484 O O . SER A 1 336 ? 48.324 33.055 18.204 1.00 12.01 366 SER A O 1
ATOM 2487 N N . ARG A 1 337 ? 47.834 35.036 19.139 1.00 10.98 367 ARG A N 1
ATOM 2488 C CA . ARG A 1 337 ? 46.574 34.561 19.704 1.00 11.00 367 ARG A CA 1
ATOM 2489 C C . ARG A 1 337 ? 45.478 35.612 19.596 1.00 8.03 367 ARG A C 1
ATOM 2490 O O . ARG A 1 337 ? 45.749 36.772 19.298 1.00 7.72 367 ARG A O 1
ATOM 2498 N N . PRO A 1 338 ? 44.216 35.209 19.821 1.00 6.68 368 PRO A N 1
ATOM 2499 C CA . PRO A 1 338 ? 43.105 36.163 19.743 1.00 6.04 368 PRO A CA 1
ATOM 2500 C C . PRO A 1 338 ? 43.220 37.204 20.852 1.00 6.70 368 PRO A C 1
ATOM 2501 O O . PRO A 1 338 ? 43.784 36.932 21.913 1.00 6.63 368 PRO A O 1
ATOM 2505 N N . GLY A 1 339 ? 42.677 38.391 20.600 1.00 3.98 369 GLY A N 1
ATOM 2506 C CA . GLY A 1 339 ? 42.728 39.451 21.590 1.00 4.99 369 GLY A CA 1
ATOM 2507 C C . GLY A 1 339 ? 42.074 39.084 22.909 1.00 4.55 369 GLY A C 1
ATOM 2508 O O . GLY A 1 339 ? 42.552 39.470 23.975 1.00 6.28 369 GLY A O 1
ATOM 2509 N N . SER A 1 340 ? 40.972 38.344 22.837 1.00 3.74 370 SER A N 1
ATOM 2510 C CA . SER A 1 340 ? 40.247 37.925 24.028 1.00 4.75 370 SER A CA 1
ATOM 2511 C C . SER A 1 340 ? 40.544 36.479 24.377 1.00 6.02 370 SER A C 1
ATOM 2512 O O . SER A 1 340 ? 40.558 35.614 23.503 1.00 5.40 370 SER A O 1
ATOM 2515 N N . HIS A 1 341 ? 40.781 36.223 25.659 1.00 6.76 371 HIS A N 1
ATOM 2516 C CA . HIS A 1 341 ? 41.056 34.870 26.122 1.00 8.31 371 HIS A CA 1
ATOM 2517 C C . HIS A 1 341 ? 39.809 34.266 26.763 1.00 7.97 371 HIS A C 1
ATOM 2518 O O . HIS A 1 341 ? 39.857 33.170 27.321 1.00 10.20 371 HIS A O 1
ATOM 2525 N N . TYR A 1 342 ? 38.689 34.979 26.668 1.00 6.34 372 TYR A N 1
ATOM 2526 C CA . TYR A 1 342 ? 37.438 34.510 27.254 1.00 6.22 372 TYR A CA 1
ATOM 2527 C C . TYR A 1 342 ? 36.726 33.420 26.466 1.00 5.97 372 TYR A C 1
ATOM 2528 O O . TYR A 1 342 ? 36.489 33.548 25.263 1.00 6.43 372 TYR A O 1
ATOM 2537 N N . ILE A 1 343 ? 36.373 32.347 27.162 1.00 6.30 373 ILE A N 1
ATOM 2538 C CA . ILE A 1 343 ? 35.626 31.259 26.555 1.00 7.10 373 ILE A CA 1
ATOM 2539 C C . ILE A 1 343 ? 35.045 30.357 27.633 1.00 7.65 373 ILE A C 1
ATOM 2540 O O . ILE A 1 343 ? 35.749 29.898 28.536 1.00 7.86 373 ILE A O 1
ATOM 2545 N N . GLU A 1 344 ? 33.741 30.136 27.545 1.00 6.91 374 GLU A N 1
ATOM 2546 C CA . GLU A 1 344 ? 33.042 29.284 28.493 1.00 8.35 374 GLU A CA 1
ATOM 2547 C C . GLU A 1 344 ? 32.037 28.466 27.705 1.00 8.15 374 GLU A C 1
ATOM 2548 O O . GLU A 1 344 ? 31.698 28.809 26.573 1.00 11.50 374 GLU A O 1
ATOM 2554 N N . LEU A 1 345 ? 31.572 27.373 28.290 1.00 6.82 375 LEU A N 1
ATOM 2555 C CA . LEU A 1 345 ? 30.588 26.552 27.609 1.00 6.42 375 LEU A CA 1
ATOM 2556 C C . LEU A 1 345 ? 29.201 27.016 28.020 1.00 5.73 375 LEU A C 1
ATOM 2557 O O . LEU A 1 345 ? 29.016 27.589 29.100 1.00 5.54 375 LEU A O 1
ATOM 2562 N N . GLY A 1 346 ? 28.235 26.784 27.141 1.00 5.55 376 GLY A N 1
ATOM 2563 C CA . GLY A 1 346 ? 26.869 27.181 27.415 1.00 5.37 376 GLY A CA 1
ATOM 2564 C C . GLY A 1 346 ? 25.893 26.204 26.798 1.00 5.21 376 GLY A C 1
ATOM 2565 O O . GLY A 1 346 ? 26.286 25.309 26.047 1.00 5.23 376 GLY A O 1
ATOM 2566 N N . VAL A 1 347 ? 24.614 26.377 27.113 1.00 4.48 377 VAL A N 1
ATOM 2567 C CA . VAL A 1 347 ? 23.577 25.497 26.595 1.00 5.35 377 VAL A CA 1
ATOM 2568 C C . VAL A 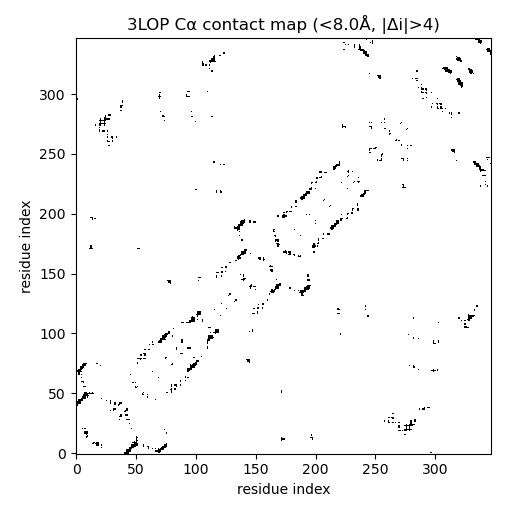1 347 ? 22.257 26.244 26.436 1.00 6.16 377 VAL A C 1
ATOM 2569 O O . VAL A 1 347 ? 21.990 27.216 27.144 1.00 7.01 377 VAL A O 1
ATOM 2573 N N . VAL A 1 348 ? 21.435 25.797 25.493 1.00 5.14 378 VAL A N 1
ATOM 2574 C CA . VAL A 1 348 ? 20.131 26.410 25.289 1.00 5.08 378 VAL A CA 1
ATOM 2575 C C . VAL A 1 348 ? 19.160 25.662 26.199 1.00 5.22 378 VAL A C 1
ATOM 2576 O O . VAL A 1 348 ? 18.967 24.455 26.051 1.00 5.42 378 VAL A O 1
ATOM 2580 N N . GLY A 1 349 ? 18.578 26.384 27.152 1.00 5.34 379 GLY A N 1
ATOM 2581 C CA . GLY A 1 349 ? 17.641 25.788 28.091 1.00 8.04 379 GLY A CA 1
ATOM 2582 C C . GLY A 1 349 ? 16.318 25.346 27.490 1.00 7.22 379 GLY A C 1
ATOM 2583 O O . GLY A 1 349 ? 16.029 25.636 26.329 1.00 8.03 379 GLY A O 1
ATOM 2584 N N . PRO A 1 350 ? 15.478 24.646 28.270 1.00 7.74 380 PRO A N 1
ATOM 2585 C CA . PRO A 1 350 ? 14.176 24.154 27.812 1.00 8.39 380 PRO A CA 1
ATOM 2586 C C . PRO A 1 350 ? 13.280 25.193 27.148 1.00 8.92 380 PRO A C 1
ATOM 2587 O O . PRO A 1 350 ? 12.509 24.860 26.247 1.00 8.91 380 PRO A O 1
ATOM 2591 N N . ASN A 1 351 ? 13.380 26.444 27.589 1.00 9.29 381 ASN A N 1
ATOM 2592 C CA . ASN A 1 351 ? 12.559 27.504 27.020 1.00 10.23 381 ASN A CA 1
ATOM 2593 C C . ASN A 1 351 ? 13.355 28.464 26.140 1.00 10.76 381 ASN A C 1
ATOM 2594 O O . ASN A 1 351 ? 12.860 29.526 25.759 1.00 12.34 381 ASN A O 1
ATOM 2599 N N . GLY A 1 352 ? 14.591 28.091 25.822 1.00 9.39 382 GLY A N 1
ATOM 2600 C CA . GLY A 1 352 ? 15.403 28.928 24.952 1.00 8.76 382 GLY A CA 1
ATOM 2601 C C . GLY A 1 352 ? 16.475 29.814 25.560 1.00 8.96 382 GLY A C 1
ATOM 2602 O O . GLY A 1 352 ? 17.273 30.394 24.825 1.00 9.70 382 GLY A O 1
ATOM 2603 N N . LEU A 1 353 ? 16.508 29.933 26.883 1.00 8.64 383 LEU A N 1
ATOM 2604 C CA . LEU A 1 353 ? 17.514 30.774 27.521 1.00 9.29 383 LEU A CA 1
ATOM 2605 C C . LEU A 1 353 ? 18.907 30.169 27.383 1.00 8.41 383 LEU A C 1
ATOM 2606 O O . LEU A 1 353 ? 19.084 28.963 27.554 1.00 9.42 383 LEU A O 1
ATOM 2611 N N . VAL A 1 354 ? 19.895 31.000 27.063 1.00 8.25 384 VAL A N 1
ATOM 2612 C CA . VAL A 1 354 ? 21.265 30.514 26.952 1.00 7.67 384 VAL A CA 1
ATOM 2613 C C . VAL A 1 354 ? 21.905 30.608 28.333 1.00 7.94 384 VAL A C 1
ATOM 2614 O O . VAL A 1 354 ? 22.045 31.697 28.896 1.00 7.79 384 VAL A O 1
ATOM 2618 N N . ILE A 1 355 ? 22.283 29.456 28.876 1.00 8.42 385 ILE A N 1
ATOM 2619 C CA . ILE A 1 355 ? 22.878 29.375 30.203 1.00 9.40 385 ILE A CA 1
ATOM 2620 C C . ILE A 1 355 ? 24.352 28.991 30.153 1.00 10.11 385 ILE A C 1
ATOM 2621 O O . ILE A 1 355 ? 24.732 28.076 29.427 1.00 9.25 385 ILE A O 1
ATOM 2626 N N . GLN A 1 356 ? 25.177 29.689 30.931 1.00 10.54 386 GLN A N 1
ATOM 2627 C CA . GLN A 1 356 ? 26.606 29.399 30.976 1.00 13.31 386 GLN A CA 1
ATOM 2628 C C . GLN A 1 356 ? 26.870 28.198 31.877 1.00 14.70 386 GLN A C 1
ATOM 2629 O O . GLN A 1 356 ? 26.087 27.908 32.786 1.00 15.66 386 GLN A O 1
ATOM 2635 N N . GLU A 1 357 ? 27.988 27.524 31.620 1.00 16.65 387 GLU A N 1
ATOM 2636 C CA . GLU A 1 357 ? 28.414 26.338 32.359 1.00 21.85 387 GLU A CA 1
ATOM 2637 C C . GLU A 1 357 ? 27.817 25.068 31.762 1.00 23.22 387 GLU A C 1
ATOM 2638 O O . GLU A 1 357 ? 27.125 25.156 30.722 1.00 25.46 387 GLU A O 1
#

Secondary structure (DSSP, 8-state):
-EEEEEEE-SSSTTHHHHHHHHHHHHHHHHHHHHTTTBTTB-EEEEEEE-TT-HHHHHHHHH---SS-EEEEE----HHHHHH----HHHHHT--EES-S--------TTEE--SPPHHHHHH--HHHHHTT---EEEEEETTHHHHHHHHHHHHHHHTTT------EE-TTS---HHHHHHHHHS--SEEEEES-HHHHHHHHHHHHHTT---EEEE-TTS-HHHHHHHH-HHHHTT-EEEE---TT-TTSHHHHHHHHHHHHHT-TT----HHHHHHHHHHHHHHHHHHHH-SS--HHHHHHHHHT-EEEESSTT-EEE-SSTTS-S----EEEEE-TTS-EEE-

Solvent-accessible surface area: 13609 Å² total

Nearest PDB structures (foldseek):
  3lop-assembly1_A  TM=1.002E+00  e=3.559E-71  Ralstonia pseudosolanacearum GMI1000
  4m88-assembly1_A  TM=9.053E-01  e=5.409E-26  Verminephrobacter eiseniae EF01-2
  4n03-assembly1_A  TM=8.640E-01  e=1.649E-20  Thermomonospora curvata DSM 43183
  3hut-assembly1_A  TM=6.684E-01  e=6.342E-23  Rhodospirillum rubrum ATCC 11170
  8tg1-assembly1_A  TM=8.692E-01  e=5.407E-18  Caldicellulosiruptor saccharolyticus

Foldseek 3Di:
DAEEEEEEACDFPCNVLRVLLCLLLVLLLLLCVVVQHFPNDRYHYYYYHQLQDQVSLLVVLLVLPPGQHLAYEAYDDPSNVVSVCVCSCVVSVHAYFAHVAQALPLPDLRYAHAFAHPLVFLLVLVVCVVVPFQEEEEEAEPDSLRVRVQVSNQVNQVVVVGGYQYYYDYPSDLPCVVVLVGVLPTPGQEYEYSDAARNLLVSQLVNVVVPNDHQYEYEPNHWLVSSCVRSNLVSAARYKGKDSPFCLPCPFFLNVVSVVSCVVSVVPVHDDTSSSSSSNLRSLLLSVLVNVLDPPHHSVSSSVSSCQQCQDDPGNSQGFHNVDSSGHRGPDMFMWGQHSVGRIGTD

Sequence (347 aa):
DISVIQSLPLSGSQAVTGRALNAGARLYFDWLNLNGGINGETIRLVARDDEQKIEQTVRNVRDARVDNPVALLTVVGTANVEALREGVLAEARLPLVGPATGASSTTDPLVFPIKASYQQEIDKITALVTIGVTRIGVLYQEDALGKEAITGVERTLKAHALAITAASYPRNTANVGPAVDKLLAADVQAIFLGATAEPAAQFVRQYRARGGEAQLLGLSSIDPGILQKVAGLDAVRGYSLALVPNPGKSVNPVIREFNRARAAVGAKDVDLSFRAVEGFVAAKVLAEAIRRAGPKPTREQVRHALTELRDYDVGGGFTVDFTDRSRPGSHYIELGVVGPNGLVIQE

Radius of gyration: 19.56 Å; Cα contacts (8 Å, |Δi|>4): 766; chains: 1; bounding box: 39×60×39 Å